Protein AF-A0AAD9K0T6-F1 (afdb_monomer)

Solvent-accessible surface area (backbone atoms only — not comparable to full-atom values): 11718 Å² total; per-residue (Å²): 108,66,49,79,75,64,38,83,83,56,84,80,87,85,85,88,84,77,64,94,85,56,67,57,69,58,52,51,36,51,77,72,69,45,90,79,79,84,82,84,84,88,83,65,38,72,88,64,79,97,42,75,64,40,55,52,47,50,58,50,48,54,51,51,52,51,51,51,50,55,49,50,46,72,71,48,56,92,92,57,85,85,88,86,86,76,70,63,56,60,100,48,56,70,52,74,88,84,48,43,47,47,58,55,41,36,50,52,51,49,48,36,35,77,72,60,79,40,50,69,65,57,56,70,70,55,68,54,97,75,75,55,42,49,73,64,65,70,44,50,55,62,73,39,78,84,30,71,45,31,67,56,70,54,74,89,87,79,86,86,86,79,88,79,82,60,65,67,58,55,51,49,53,60,57,54,66,72,74,112

Secondary structure (DSSP, 8-state):
-HHHHH-TT----------TTS-HHHHHHHHTTPPPPPP---------SSSHHHHHHHHHHHHHHHHHHHHHHHHSPTT-------PBP-SSTT--SS--HHHHHHHHHHHHHHTTSS-HHHHHH------PBPHHHHHHHHH-TTSHHHHTT---------PPP-HHHHHHHHHHTT--

pLDDT: mean 84.86, std 15.08, range [32.0, 98.56]

Radius of gyration: 21.17 Å; Cα contacts (8 Å, |Δi|>4): 108; chains: 1; bounding box: 48×56×51 Å

Structure (mmCIF, N/CA/C/O backbone):
data_AF-A0AAD9K0T6-F1
#
_entry.id   AF-A0AAD9K0T6-F1
#
loop_
_atom_site.group_PDB
_atom_site.id
_atom_site.type_symbol
_atom_site.label_atom_id
_atom_site.label_alt_id
_atom_site.label_comp_id
_atom_site.label_asym_id
_atom_site.label_entity_id
_atom_site.label_seq_id
_atom_site.pdbx_PDB_ins_code
_atom_site.Cartn_x
_atom_site.Cartn_y
_atom_site.Cartn_z
_atom_site.occupancy
_atom_site.B_iso_or_equiv
_atom_site.auth_seq_id
_atom_site.auth_comp_id
_atom_site.auth_asym_id
_atom_site.auth_atom_id
_atom_site.pdbx_PDB_model_num
ATOM 1 N N . TRP A 1 1 ? -13.112 -16.049 16.595 1.00 65.69 1 TRP A N 1
ATOM 2 C CA . TRP A 1 1 ? -13.125 -14.992 17.631 1.00 65.69 1 TRP A CA 1
ATOM 3 C C . TRP A 1 1 ? -14.423 -14.197 17.570 1.00 65.69 1 TRP A C 1
ATOM 5 O O . TRP A 1 1 ? -15.140 -14.247 18.550 1.00 65.69 1 TRP A O 1
ATOM 15 N N . ILE A 1 2 ? -14.792 -13.594 16.427 1.00 80.25 2 ILE A N 1
ATOM 16 C CA . ILE A 1 2 ? -16.050 -12.828 16.268 1.00 80.25 2 ILE A CA 1
ATOM 17 C C . ILE A 1 2 ? -17.288 -13.618 16.725 1.00 80.25 2 ILE A C 1
ATOM 19 O O . ILE A 1 2 ? -17.933 -13.201 17.676 1.00 80.25 2 ILE A O 1
ATOM 23 N N . GLN A 1 3 ? -17.555 -14.797 16.153 1.00 84.62 3 GLN A N 1
ATOM 24 C CA . GLN A 1 3 ? -18.717 -15.621 16.541 1.00 84.62 3 GLN A CA 1
ATOM 25 C C . GLN A 1 3 ? -18.693 -16.056 18.016 1.00 84.62 3 GLN A C 1
ATOM 27 O O . GLN A 1 3 ? -19.728 -16.152 18.661 1.00 84.62 3 GLN A O 1
ATOM 32 N N . LYS A 1 4 ? -17.500 -16.269 18.588 1.00 87.25 4 LYS A N 1
ATOM 33 C CA . LYS A 1 4 ? -17.347 -16.605 20.012 1.00 87.25 4 LYS A CA 1
ATOM 34 C C . LYS A 1 4 ? -17.711 -15.423 20.922 1.00 87.25 4 LYS A C 1
ATOM 36 O O . LYS A 1 4 ? -18.197 -15.645 22.022 1.00 87.25 4 LYS A O 1
ATOM 41 N N . THR A 1 5 ? -17.431 -14.195 20.490 1.00 90.25 5 THR A N 1
ATOM 42 C CA . THR A 1 5 ? -17.660 -12.976 21.279 1.00 90.25 5 THR A CA 1
ATOM 43 C C . THR A 1 5 ? -19.072 -12.418 21.087 1.00 90.25 5 THR A C 1
ATOM 45 O O . THR A 1 5 ? -19.652 -11.922 22.045 1.00 90.25 5 THR A O 1
ATOM 48 N N . TYR A 1 6 ? -19.621 -12.504 19.873 1.00 89.25 6 TYR A N 1
ATOM 49 C CA . TYR A 1 6 ? -20.857 -11.816 19.476 1.00 89.25 6 TYR A CA 1
ATOM 50 C C . TYR A 1 6 ? -22.001 -12.762 19.068 1.00 89.25 6 TYR A C 1
ATOM 52 O O . TYR A 1 6 ? -23.084 -12.293 18.740 1.00 89.25 6 TYR A O 1
ATOM 60 N N . GLY A 1 7 ? -21.787 -14.080 19.122 1.00 91.88 7 GLY A N 1
ATOM 61 C CA . GLY A 1 7 ? -22.770 -15.087 18.717 1.00 91.88 7 GLY A CA 1
ATOM 62 C C . GLY A 1 7 ? -22.708 -15.432 17.227 1.00 91.88 7 GLY A C 1
ATOM 63 O O . GLY A 1 7 ? -22.080 -14.736 16.427 1.00 91.88 7 GLY A O 1
ATOM 64 N N . GLU A 1 8 ? -23.342 -16.544 16.857 1.00 90.56 8 GLU A N 1
ATOM 65 C CA . GLU A 1 8 ? -23.363 -17.042 15.473 1.00 90.56 8 GLU A CA 1
ATOM 66 C C . GLU A 1 8 ? -24.244 -16.187 14.551 1.00 90.56 8 GLU A C 1
ATOM 68 O O . GLU A 1 8 ? -23.926 -16.052 13.372 1.00 90.56 8 GLU A O 1
ATOM 73 N N . ASP A 1 9 ? -25.275 -15.539 15.101 1.00 92.31 9 ASP A N 1
ATOM 74 C CA . ASP A 1 9 ? -26.230 -14.704 14.355 1.00 92.31 9 ASP A CA 1
ATOM 75 C C . ASP A 1 9 ? -25.699 -13.300 14.020 1.00 92.31 9 ASP A C 1
ATOM 77 O O . ASP A 1 9 ? -26.368 -12.517 13.340 1.00 92.31 9 ASP A O 1
ATOM 81 N N . GLN A 1 10 ? -24.500 -12.948 14.499 1.00 93.00 10 GLN A N 1
ATOM 82 C CA . GLN A 1 10 ? -23.898 -11.654 14.207 1.00 93.00 10 GLN A CA 1
ATOM 83 C C . GLN A 1 10 ? -23.624 -11.537 12.706 1.00 93.00 10 GLN A C 1
ATOM 85 O O . GLN A 1 10 ? -22.713 -12.169 12.169 1.00 93.00 10 GLN A O 1
ATOM 90 N N . GLN A 1 11 ? -24.369 -10.661 12.034 1.00 93.00 11 GLN A N 1
ATOM 91 C CA . GLN A 1 11 ? -24.100 -10.336 10.639 1.00 93.00 11 GLN A CA 1
ATOM 92 C C . GLN A 1 11 ? -22.742 -9.641 10.512 1.00 93.00 11 GLN A C 1
ATOM 94 O O . GLN A 1 11 ? -22.425 -8.716 11.268 1.00 93.00 11 GLN A O 1
ATOM 99 N N . VAL A 1 12 ? -21.950 -10.091 9.539 1.00 91.88 12 VAL A N 1
ATOM 100 C CA . VAL A 1 12 ? -20.637 -9.536 9.207 1.00 91.88 12 VAL A CA 1
ATOM 101 C C . VAL A 1 12 ? -20.658 -9.110 7.748 1.00 91.88 12 VAL A C 1
ATOM 103 O O . VAL A 1 12 ? -20.953 -9.915 6.868 1.00 91.88 12 VAL A O 1
ATOM 106 N N . HIS A 1 13 ? -20.317 -7.850 7.495 1.00 93.19 13 HIS A N 1
ATOM 107 C CA . HIS A 1 13 ? -20.124 -7.334 6.147 1.00 93.19 13 HIS A CA 1
ATOM 108 C C . HIS A 1 13 ? -18.623 -7.250 5.856 1.00 93.19 13 HIS A C 1
ATOM 110 O O . HIS A 1 13 ? -17.872 -6.659 6.632 1.00 93.19 13 HIS A O 1
ATOM 116 N N . ILE A 1 14 ? -18.191 -7.863 4.753 1.00 92.06 14 ILE A N 1
ATOM 117 C CA . ILE A 1 14 ? -16.810 -7.818 4.268 1.00 92.06 14 ILE A CA 1
ATOM 118 C C . ILE A 1 14 ? -16.795 -6.985 2.991 1.00 92.06 14 ILE A C 1
ATOM 120 O O . ILE A 1 14 ? -17.529 -7.285 2.052 1.00 92.06 14 ILE A O 1
ATOM 124 N N . ILE A 1 15 ? -15.951 -5.956 2.964 1.00 94.06 15 ILE A N 1
ATOM 125 C CA . ILE A 1 15 ? -15.759 -5.082 1.807 1.00 94.06 15 ILE A CA 1
ATOM 126 C C . ILE A 1 15 ? -14.383 -5.383 1.220 1.00 94.06 15 ILE A C 1
ATOM 128 O O . ILE A 1 15 ? -13.380 -5.354 1.933 1.00 94.06 15 ILE A O 1
ATOM 132 N N . TYR A 1 16 ? -14.349 -5.680 -0.077 1.00 93.50 16 TYR A N 1
ATOM 133 C CA . TYR A 1 16 ? -13.115 -5.829 -0.840 1.00 93.50 16 TYR A CA 1
ATOM 134 C C . TYR A 1 16 ? -12.858 -4.549 -1.632 1.00 93.50 16 TYR A C 1
ATOM 136 O O . TYR A 1 16 ? -13.705 -4.129 -2.419 1.00 93.50 16 TYR A O 1
ATOM 144 N N . GLU A 1 17 ? -11.688 -3.947 -1.431 1.00 93.81 17 GLU A N 1
ATOM 145 C CA . GLU A 1 17 ? -11.258 -2.732 -2.126 1.00 93.81 17 GLU A CA 1
ATOM 146 C C . GLU A 1 17 ? -10.013 -3.025 -2.961 1.00 93.81 17 GLU A C 1
ATOM 148 O O . GLU A 1 17 ? -9.052 -3.612 -2.467 1.00 93.81 17 GLU A O 1
ATOM 153 N N . ASP A 1 18 ? -10.030 -2.588 -4.217 1.00 94.44 18 ASP A N 1
ATOM 154 C CA . ASP A 1 18 ? -8.875 -2.585 -5.113 1.00 94.44 18 ASP A CA 1
ATOM 155 C C . ASP A 1 18 ? -9.055 -1.458 -6.148 1.00 94.44 18 ASP A C 1
ATOM 157 O O . ASP A 1 18 ? -10.052 -0.727 -6.145 1.00 94.44 18 ASP A O 1
ATOM 161 N N . ARG A 1 19 ? -8.095 -1.300 -7.055 1.00 92.81 19 ARG A N 1
ATOM 162 C CA . ARG A 1 19 ? -8.184 -0.395 -8.194 1.00 92.81 19 ARG A CA 1
ATOM 163 C C . ARG A 1 19 ? -9.384 -0.739 -9.089 1.00 92.81 19 ARG A C 1
ATOM 165 O O . ARG A 1 19 ? -9.695 -1.913 -9.275 1.00 92.81 19 ARG A O 1
ATOM 172 N N . PRO A 1 20 ? -9.962 0.253 -9.793 1.00 93.81 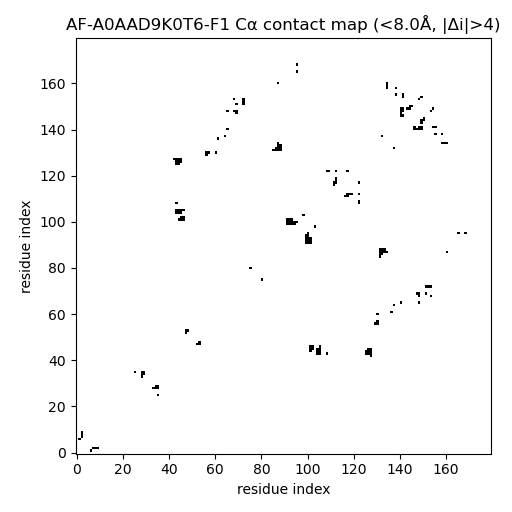20 PRO A N 1
ATOM 173 C CA . PRO A 1 20 ? -11.067 0.020 -10.732 1.00 93.81 20 PRO A CA 1
ATOM 174 C C . PRO A 1 20 ? -10.745 -0.950 -11.878 1.00 93.81 20 PRO A C 1
ATOM 176 O O . PRO A 1 20 ? -11.649 -1.498 -12.494 1.00 93.81 20 PRO A O 1
ATOM 179 N N . THR A 1 21 ? -9.460 -1.133 -12.187 1.00 92.94 21 THR A N 1
ATOM 180 C CA . THR A 1 21 ? -8.975 -2.034 -13.241 1.00 92.94 21 THR A CA 1
ATOM 181 C C . THR A 1 21 ? -8.725 -3.462 -12.755 1.00 92.94 21 THR A C 1
ATOM 183 O O . THR A 1 21 ? -8.269 -4.281 -13.546 1.00 92.94 21 THR A O 1
ATOM 186 N N . ASN A 1 22 ? -8.952 -3.756 -11.471 1.00 90.25 22 ASN A N 1
ATOM 187 C CA . ASN A 1 22 ? -8.818 -5.108 -10.942 1.00 90.25 22 ASN A CA 1
ATOM 188 C C . ASN A 1 22 ? -9.909 -6.032 -11.508 1.00 90.25 22 ASN A C 1
ATOM 190 O O . ASN A 1 22 ? -11.043 -5.603 -11.742 1.00 90.25 22 ASN A O 1
ATOM 194 N N . ASP A 1 23 ? -9.589 -7.313 -11.692 1.00 90.62 23 ASP A N 1
ATOM 195 C CA . ASP A 1 23 ? -10.566 -8.310 -12.133 1.00 90.62 23 ASP A CA 1
ATOM 196 C C . ASP A 1 23 ? -11.434 -8.779 -10.954 1.00 90.62 23 ASP A C 1
ATOM 198 O O . ASP A 1 23 ? -11.209 -9.820 -10.332 1.00 90.62 23 ASP A O 1
ATOM 202 N N . PHE A 1 24 ? -12.470 -8.001 -10.640 1.00 90.31 24 PHE A N 1
ATOM 203 C CA . PHE A 1 24 ? -13.432 -8.376 -9.603 1.00 90.31 24 PHE A CA 1
ATOM 204 C C . PHE A 1 24 ? -14.244 -9.626 -9.966 1.00 90.31 24 PHE A C 1
ATOM 206 O O . PHE A 1 24 ? -14.684 -10.332 -9.061 1.00 90.31 24 PHE A O 1
ATOM 213 N N . ASN A 1 25 ? -14.401 -9.968 -11.252 1.00 90.00 25 ASN A N 1
ATOM 214 C CA . ASN A 1 25 ? -15.090 -11.206 -11.633 1.00 90.00 25 ASN A CA 1
ATOM 215 C C . ASN A 1 25 ? -14.318 -12.426 -11.131 1.00 90.00 25 ASN A C 1
ATOM 217 O O . ASN A 1 25 ? -14.920 -13.395 -10.663 1.00 90.00 25 ASN A O 1
ATOM 221 N N . TYR A 1 26 ? -12.989 -12.370 -11.201 1.00 87.00 26 TYR A N 1
ATOM 222 C CA . TYR A 1 26 ? -12.131 -13.395 -10.625 1.00 87.00 26 TYR A CA 1
ATOM 223 C C . TYR A 1 26 ? -12.298 -13.490 -9.104 1.00 87.00 26 TYR A C 1
ATOM 225 O O . TYR A 1 26 ? -12.469 -14.589 -8.572 1.00 87.00 26 TYR A O 1
ATOM 233 N N . LEU A 1 27 ? -12.311 -12.349 -8.405 1.00 86.75 27 LEU A N 1
ATOM 234 C CA . LEU A 1 27 ? -12.531 -12.316 -6.957 1.00 86.75 27 LEU A CA 1
ATOM 235 C C . LEU A 1 27 ? -13.878 -12.944 -6.569 1.00 86.75 27 LEU A C 1
ATOM 237 O O . LEU A 1 27 ? -13.917 -13.780 -5.670 1.00 86.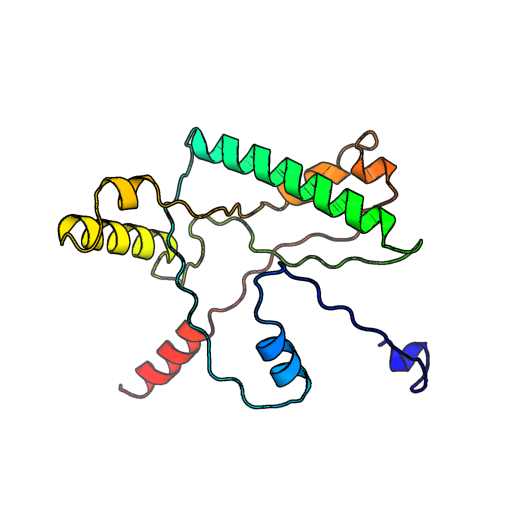75 27 LEU A O 1
ATOM 241 N N . PHE A 1 28 ? -14.969 -12.589 -7.253 1.00 89.56 28 PHE A N 1
ATOM 242 C CA . PHE A 1 28 ? -16.293 -13.138 -6.948 1.00 89.56 28 PHE A CA 1
ATOM 243 C C . PHE A 1 28 ? -16.353 -14.648 -7.175 1.00 89.56 28 PHE A C 1
ATOM 245 O O . PHE A 1 28 ? -16.827 -15.375 -6.306 1.00 89.56 28 PHE A O 1
ATOM 252 N N . ARG A 1 29 ? -15.762 -15.144 -8.268 1.00 86.38 29 ARG A N 1
ATOM 253 C CA . ARG A 1 29 ? -15.640 -16.589 -8.518 1.00 86.38 29 ARG A CA 1
ATOM 254 C C . ARG A 1 29 ? -14.878 -17.305 -7.406 1.00 86.38 29 ARG A C 1
ATOM 256 O O . ARG A 1 29 ? -15.292 -18.381 -6.984 1.00 86.38 29 ARG A O 1
ATOM 263 N N . LEU A 1 30 ? -13.788 -16.708 -6.917 1.00 87.00 30 LEU A N 1
ATOM 264 C CA . LEU A 1 30 ? -13.014 -17.266 -5.809 1.00 87.00 30 LEU A CA 1
ATOM 265 C C . LEU A 1 30 ? -13.845 -17.337 -4.519 1.00 87.00 30 LEU A C 1
ATOM 267 O O . LEU A 1 30 ? -13.822 -18.363 -3.840 1.00 87.00 30 LEU A O 1
ATOM 271 N N . VAL A 1 31 ? -14.587 -16.274 -4.195 1.00 88.00 31 VAL A N 1
ATOM 272 C CA . VAL A 1 31 ? -15.462 -16.214 -3.009 1.00 88.00 31 VAL A CA 1
ATOM 273 C C . VAL A 1 31 ? -16.608 -17.230 -3.101 1.00 88.00 31 VAL A C 1
ATOM 275 O O . VAL A 1 31 ? -16.990 -17.812 -2.090 1.00 88.00 31 VAL A O 1
ATOM 278 N N . GLU A 1 32 ? -17.102 -17.511 -4.307 1.00 89.31 32 GLU A N 1
ATOM 279 C CA . GLU A 1 32 ? -18.122 -18.535 -4.579 1.00 89.31 32 GLU A CA 1
ATOM 280 C C . GLU A 1 32 ? -17.561 -19.971 -4.636 1.00 89.31 32 GLU A C 1
ATOM 282 O O . GLU A 1 32 ? -18.315 -20.929 -4.807 1.00 89.31 32 GLU A O 1
ATOM 287 N N . GLY A 1 33 ? -16.243 -20.153 -4.488 1.00 84.81 33 GLY A N 1
ATOM 288 C CA . GLY A 1 33 ? -15.597 -21.468 -4.523 1.00 84.81 33 GLY A CA 1
ATOM 289 C C . GLY A 1 33 ? -15.434 -22.060 -5.928 1.00 84.81 33 GLY A C 1
ATOM 290 O O . GLY A 1 33 ? -15.198 -23.262 -6.067 1.00 84.81 33 GLY A O 1
ATOM 291 N N . VAL A 1 34 ? -15.536 -21.240 -6.976 1.00 80.69 34 VAL A N 1
ATOM 292 C CA . VAL A 1 34 ? -15.297 -21.657 -8.362 1.00 80.69 34 VAL A CA 1
ATOM 293 C C . VAL A 1 34 ? -13.782 -21.756 -8.611 1.00 80.69 34 VAL A C 1
ATOM 295 O O . VAL A 1 34 ? -13.057 -20.800 -8.324 1.00 80.69 34 VAL A O 1
ATOM 298 N N . PRO A 1 35 ? -13.265 -22.874 -9.163 1.00 68.12 35 PRO A N 1
ATOM 299 C CA . PRO A 1 35 ? -11.840 -23.023 -9.442 1.00 68.12 35 PRO A CA 1
ATOM 300 C C . PRO A 1 35 ? -11.334 -21.938 -10.395 1.00 68.12 35 PRO A C 1
ATOM 302 O O . PRO A 1 35 ? -11.775 -21.818 -11.539 1.00 68.12 35 PRO A O 1
ATOM 305 N N . ALA A 1 36 ? -10.383 -21.155 -9.910 1.00 57.53 36 ALA A N 1
ATOM 306 C CA . ALA A 1 36 ? -9.721 -20.108 -10.660 1.00 57.53 36 ALA A CA 1
ATOM 307 C C . ALA A 1 36 ? -8.613 -20.666 -11.573 1.00 57.53 36 ALA A C 1
ATOM 309 O O . ALA A 1 36 ? -7.809 -21.500 -11.154 1.00 57.53 36 ALA A O 1
ATOM 310 N N . VAL A 1 37 ? -8.528 -20.155 -12.806 1.00 56.56 37 VAL A N 1
ATOM 311 C CA . VAL A 1 37 ? -7.346 -20.308 -13.671 1.00 56.56 37 VAL A CA 1
ATOM 312 C C . VAL A 1 37 ? -6.368 -19.196 -13.299 1.00 56.56 37 VAL A C 1
ATOM 314 O O . VAL A 1 37 ? -6.760 -18.036 -13.229 1.00 56.56 37 VAL A O 1
ATOM 317 N N . THR A 1 38 ? -5.115 -19.543 -13.014 1.00 52.72 38 THR A N 1
ATOM 318 C CA . THR A 1 38 ? -4.100 -18.591 -12.543 1.00 52.72 38 THR A CA 1
ATOM 319 C C . THR A 1 38 ? -3.866 -17.476 -13.559 1.00 52.72 38 THR A C 1
ATOM 321 O O . THR A 1 38 ? -3.495 -17.765 -14.697 1.00 52.72 38 THR A O 1
ATOM 324 N N . SER A 1 39 ? -4.003 -16.216 -13.141 1.00 44.91 39 SER A N 1
ATOM 325 C CA . SER A 1 39 ? -3.397 -15.096 -13.856 1.00 44.91 39 SER A CA 1
ATOM 326 C C . SER A 1 39 ? -1.892 -15.081 -13.575 1.00 44.91 39 SER A C 1
ATOM 328 O O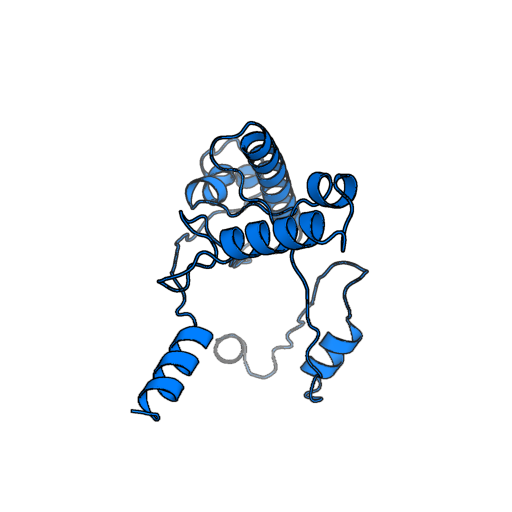 . SER A 1 39 ? -1.435 -15.242 -12.442 1.00 44.91 39 SER A O 1
ATOM 330 N N . THR A 1 40 ? -1.098 -14.943 -14.631 1.00 39.84 40 THR A N 1
ATOM 331 C CA . THR A 1 40 ? 0.326 -14.619 -14.534 1.00 39.84 40 THR A CA 1
ATOM 332 C C . THR A 1 40 ? 0.472 -13.109 -14.563 1.00 39.84 40 THR A C 1
ATOM 334 O O . THR A 1 40 ? 0.233 -12.491 -15.597 1.00 39.84 40 THR A O 1
ATOM 337 N N . GLU A 1 41 ? 0.882 -12.520 -13.446 1.00 40.31 41 GLU A N 1
ATOM 338 C CA . GLU A 1 41 ? 1.357 -11.140 -13.421 1.00 40.31 41 GLU A CA 1
ATOM 339 C C . GLU A 1 41 ? 2.860 -11.121 -13.716 1.00 40.31 41 GLU A C 1
ATOM 341 O O . GLU A 1 41 ? 3.644 -11.849 -13.098 1.00 40.31 41 GLU A O 1
ATOM 346 N N . VAL A 1 42 ? 3.257 -10.307 -14.693 1.00 32.00 42 VAL A N 1
ATOM 347 C CA . VAL A 1 42 ? 4.658 -10.046 -15.034 1.00 32.00 42 VAL A CA 1
ATOM 348 C C . VAL A 1 42 ? 5.040 -8.729 -14.375 1.00 32.00 42 VAL A C 1
ATOM 350 O O . VAL A 1 42 ? 4.423 -7.699 -14.629 1.00 32.00 42 VAL A O 1
ATOM 353 N N . PHE A 1 43 ? 6.054 -8.768 -13.519 1.00 36.78 43 PHE A N 1
ATOM 354 C CA . PHE A 1 43 ? 6.645 -7.585 -12.901 1.00 36.78 43 PHE A CA 1
ATOM 355 C C . PHE A 1 43 ? 8.039 -7.371 -13.505 1.00 36.78 43 PHE A C 1
ATOM 357 O O . PHE A 1 43 ? 8.696 -8.348 -13.850 1.00 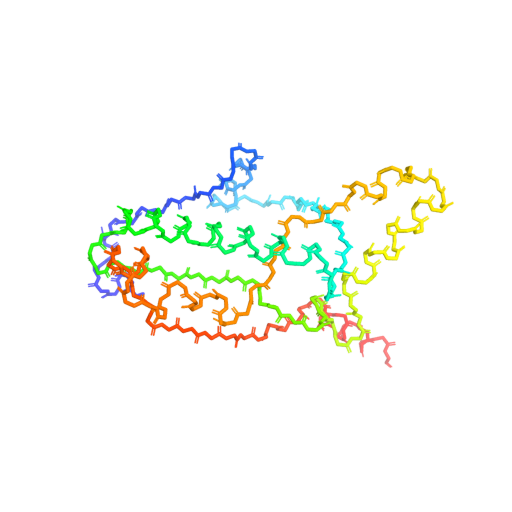36.78 43 PHE A O 1
ATOM 364 N N . ASN A 1 44 ? 8.497 -6.123 -13.618 1.00 34.47 44 ASN A N 1
ATOM 365 C CA . ASN A 1 44 ? 9.829 -5.735 -14.107 1.00 34.47 44 ASN A CA 1
ATOM 366 C C . ASN A 1 44 ? 10.430 -4.730 -13.131 1.00 34.47 44 ASN A C 1
ATOM 368 O O . ASN A 1 44 ? 9.704 -3.835 -12.701 1.00 34.47 44 ASN A O 1
ATOM 372 N N . VAL A 1 45 ? 11.722 -4.839 -12.782 1.00 53.09 45 VAL A N 1
ATOM 373 C CA . VAL A 1 45 ? 12.306 -3.912 -11.800 1.00 53.09 45 VAL A CA 1
ATOM 374 C C . VAL A 1 45 ? 13.808 -3.672 -11.959 1.00 53.09 45 VAL A C 1
ATOM 376 O O . VAL A 1 45 ? 14.584 -4.617 -12.117 1.00 53.09 45 VAL A O 1
ATOM 379 N N . HIS A 1 46 ? 14.201 -2.405 -11.786 1.00 47.41 46 HIS A N 1
ATOM 380 C CA . HIS A 1 46 ? 15.553 -1.952 -11.458 1.00 47.41 46 HIS A CA 1
ATOM 381 C C . HIS A 1 46 ? 15.681 -1.672 -9.955 1.00 47.41 46 HIS A C 1
ATOM 383 O O . HIS A 1 46 ? 14.846 -0.992 -9.363 1.00 47.41 46 HIS A O 1
ATOM 389 N N . PHE A 1 47 ? 16.743 -2.185 -9.333 1.00 51.12 47 PHE A N 1
ATOM 390 C CA . PHE A 1 47 ? 17.064 -1.912 -7.932 1.00 51.12 47 PHE A CA 1
ATOM 391 C C . PHE A 1 47 ? 17.963 -0.676 -7.830 1.00 51.12 47 PHE A C 1
ATOM 393 O O . PHE A 1 47 ? 19.087 -0.685 -8.329 1.00 51.12 47 PHE A O 1
ATOM 400 N N . ALA A 1 48 ? 17.475 0.374 -7.172 1.00 54.59 48 ALA A N 1
ATOM 401 C CA . ALA A 1 48 ? 18.221 1.604 -6.941 1.00 54.59 48 ALA A CA 1
ATOM 402 C C . ALA A 1 48 ? 18.561 1.732 -5.447 1.00 54.59 48 ALA A C 1
ATOM 404 O O . ALA A 1 48 ? 17.730 2.133 -4.633 1.00 54.59 48 ALA A O 1
ATOM 405 N N . GLU A 1 49 ? 19.784 1.360 -5.066 1.00 56.44 49 GLU A N 1
ATOM 406 C CA . GLU A 1 49 ? 20.301 1.563 -3.710 1.00 56.44 49 GLU A CA 1
ATOM 407 C C . GLU A 1 49 ? 21.262 2.753 -3.688 1.00 56.44 49 GLU A C 1
ATOM 409 O O . GLU A 1 49 ? 22.154 2.857 -4.525 1.00 56.44 49 GLU A O 1
ATOM 414 N N . GLY A 1 50 ? 21.062 3.675 -2.740 1.00 59.25 50 GLY A N 1
ATOM 415 C CA . GLY A 1 50 ? 21.939 4.837 -2.552 1.00 59.25 50 GLY A CA 1
ATOM 416 C C . GLY A 1 50 ? 21.864 5.905 -3.649 1.00 59.25 50 GLY A C 1
ATOM 417 O O . GLY A 1 50 ? 22.736 6.767 -3.709 1.00 59.25 50 GLY A O 1
ATOM 418 N N . SER A 1 51 ? 20.848 5.865 -4.513 1.00 72.50 51 SER A N 1
ATOM 419 C CA . SER A 1 51 ? 20.700 6.798 -5.630 1.00 72.50 51 SER A CA 1
ATOM 420 C C . SER A 1 51 ? 19.770 7.978 -5.306 1.00 72.50 51 SER A C 1
ATOM 422 O O . SER A 1 51 ? 19.039 7.978 -4.311 1.00 72.50 51 SER A O 1
ATOM 424 N N . ARG A 1 52 ? 19.763 9.000 -6.169 1.00 83.19 52 ARG A N 1
ATOM 425 C CA . ARG A 1 52 ? 18.825 10.132 -6.074 1.00 83.19 52 ARG A CA 1
ATOM 426 C C . ARG A 1 52 ? 17.372 9.671 -6.221 1.00 83.19 52 ARG A C 1
ATOM 428 O O . ARG A 1 52 ? 16.484 10.197 -5.557 1.00 83.19 52 ARG A O 1
ATOM 435 N N . GLU A 1 53 ? 17.138 8.687 -7.078 1.00 84.19 53 GLU A N 1
ATOM 436 C CA . GLU A 1 53 ? 15.834 8.089 -7.360 1.00 84.19 53 GLU A CA 1
ATOM 437 C C . GLU A 1 53 ? 15.260 7.435 -6.103 1.00 84.19 53 GLU A C 1
ATOM 439 O O . GLU A 1 53 ? 14.085 7.635 -5.801 1.00 84.19 53 GLU A O 1
ATOM 444 N N . LEU A 1 54 ? 16.096 6.753 -5.309 1.00 82.88 54 LEU A N 1
ATOM 445 C CA . LEU A 1 54 ? 15.675 6.171 -4.034 1.00 82.88 54 LEU A CA 1
ATOM 446 C C . LEU A 1 54 ? 15.059 7.227 -3.105 1.00 82.88 54 LEU A C 1
ATOM 448 O O . LEU A 1 54 ? 14.021 6.974 -2.500 1.00 82.88 54 LEU A O 1
ATOM 452 N N . LEU A 1 55 ? 15.654 8.422 -3.023 1.00 88.06 55 LEU A N 1
ATOM 453 C CA . LEU A 1 55 ? 15.119 9.512 -2.199 1.00 88.06 55 LEU A CA 1
ATOM 454 C C . LEU A 1 55 ? 13.758 10.011 -2.707 1.00 88.06 55 LEU A C 1
ATOM 456 O O . LEU A 1 55 ? 12.890 10.348 -1.902 1.00 88.06 55 LEU A O 1
ATOM 460 N N . LEU A 1 56 ? 13.546 10.032 -4.027 1.00 90.38 56 LEU A N 1
ATOM 461 C CA . LEU A 1 56 ? 12.256 10.398 -4.622 1.00 90.38 56 LEU A CA 1
ATOM 462 C C . LEU A 1 56 ? 11.180 9.351 -4.307 1.00 90.38 56 LEU A C 1
ATOM 464 O O . LEU A 1 56 ? 10.074 9.721 -3.907 1.00 90.38 56 LEU A O 1
ATOM 468 N N . PHE A 1 57 ? 11.516 8.061 -4.407 1.00 90.62 57 PHE A N 1
ATOM 469 C CA . PHE A 1 57 ? 10.625 6.966 -4.012 1.00 90.62 57 PHE A CA 1
ATOM 470 C C . PHE A 1 57 ? 10.289 7.007 -2.523 1.00 90.62 57 PHE A C 1
ATOM 472 O O . PHE A 1 57 ? 9.119 6.907 -2.166 1.00 90.62 57 PHE A O 1
ATOM 479 N N . MET A 1 58 ? 11.282 7.236 -1.659 1.00 91.00 58 MET A N 1
ATOM 480 C CA . MET A 1 58 ? 11.074 7.410 -0.217 1.00 91.00 58 MET A CA 1
ATOM 481 C C . MET A 1 58 ? 10.098 8.553 0.078 1.00 91.00 58 MET A C 1
ATOM 483 O O . MET A 1 58 ? 9.145 8.381 0.835 1.00 91.00 58 MET A O 1
ATOM 487 N N . ALA A 1 59 ? 10.295 9.711 -0.557 1.00 94.00 59 ALA A N 1
ATOM 488 C CA . ALA A 1 59 ? 9.441 10.877 -0.354 1.00 94.00 59 ALA A CA 1
ATOM 489 C C . ALA A 1 59 ? 8.014 10.686 -0.898 1.00 94.00 59 ALA A C 1
ATOM 491 O O . ALA A 1 59 ? 7.059 11.220 -0.330 1.00 94.00 59 ALA A O 1
ATOM 492 N N . GLN A 1 60 ? 7.840 9.965 -2.011 1.00 95.69 60 GLN A N 1
ATOM 493 C CA . GLN A 1 60 ? 6.510 9.609 -2.513 1.00 95.69 60 GLN A CA 1
ATOM 494 C C . GLN A 1 60 ? 5.831 8.603 -1.578 1.00 95.69 60 GLN A C 1
ATOM 496 O O . GLN A 1 60 ? 4.720 8.860 -1.124 1.00 95.69 60 GLN A O 1
ATOM 501 N N . SER A 1 61 ? 6.539 7.543 -1.189 1.00 94.88 61 SER A N 1
ATOM 502 C CA . SER A 1 61 ? 6.024 6.503 -0.296 1.00 94.88 61 SER A CA 1
ATOM 503 C C . SER A 1 61 ? 5.595 7.054 1.065 1.00 94.88 61 SER A C 1
ATOM 505 O O . SER A 1 61 ? 4.536 6.695 1.568 1.00 94.88 61 SER A O 1
ATOM 507 N N . ALA A 1 62 ? 6.360 7.987 1.642 1.00 95.81 62 ALA A N 1
ATOM 508 C CA . ALA A 1 62 ? 5.991 8.643 2.897 1.00 95.81 62 ALA A CA 1
ATOM 509 C C . ALA A 1 62 ? 4.680 9.445 2.778 1.00 95.81 62 ALA A C 1
ATOM 511 O O . ALA A 1 62 ? 3.850 9.419 3.689 1.00 95.81 62 ALA A O 1
ATOM 512 N N . ARG A 1 63 ? 4.464 10.131 1.644 1.00 97.69 63 ARG A N 1
ATOM 513 C CA . ARG A 1 63 ? 3.218 10.869 1.368 1.00 97.69 63 ARG A CA 1
ATOM 514 C C . ARG A 1 63 ? 2.036 9.928 1.160 1.00 97.69 63 ARG A C 1
ATOM 516 O O . ARG A 1 63 ? 0.951 10.199 1.678 1.00 97.69 63 ARG A O 1
ATOM 523 N N . ASP A 1 64 ? 2.248 8.832 0.440 1.00 97.69 64 ASP A N 1
ATOM 524 C CA . ASP A 1 64 ? 1.217 7.826 0.189 1.00 97.69 64 ASP A CA 1
ATOM 525 C C . ASP A 1 64 ? 0.817 7.127 1.494 1.00 97.69 64 ASP A C 1
ATOM 527 O O . ASP A 1 64 ? -0.373 6.975 1.773 1.00 97.69 64 ASP A O 1
ATOM 531 N N . TRP A 1 65 ? 1.794 6.796 2.345 1.00 97.38 65 TRP A N 1
ATOM 532 C CA . TRP A 1 65 ? 1.557 6.192 3.655 1.00 97.38 65 TRP A CA 1
ATOM 533 C C . TRP A 1 65 ? 0.788 7.123 4.597 1.00 97.38 65 TRP A C 1
ATOM 535 O O . TRP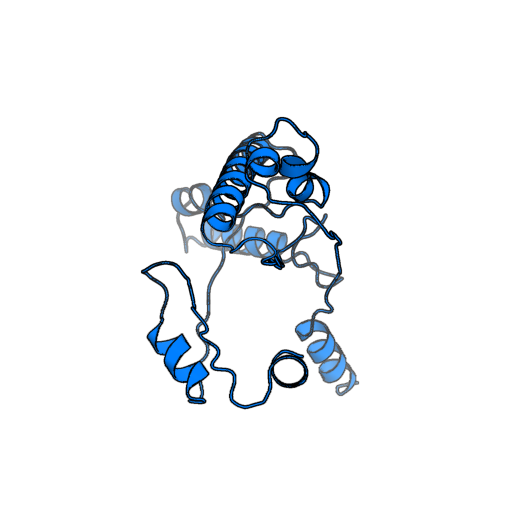 A 1 65 ? -0.211 6.708 5.189 1.00 97.38 65 TRP A O 1
ATOM 545 N N . GLU A 1 66 ? 1.177 8.402 4.691 1.00 98.12 66 GLU A N 1
ATOM 546 C CA . GLU A 1 66 ? 0.424 9.388 5.476 1.00 98.12 66 GLU A CA 1
ATOM 547 C C . GLU A 1 66 ? -1.016 9.529 4.954 1.00 98.12 66 GLU A C 1
ATOM 549 O O . GLU A 1 66 ? -1.971 9.507 5.731 1.00 98.12 66 GLU A O 1
ATOM 554 N N . THR A 1 67 ? -1.184 9.630 3.634 1.00 98.50 67 THR A N 1
ATOM 555 C CA . THR A 1 67 ? -2.500 9.777 2.997 1.00 98.50 67 THR A CA 1
ATOM 556 C C . THR A 1 67 ? -3.392 8.570 3.267 1.00 98.50 67 THR A C 1
ATOM 558 O O . THR A 1 67 ? -4.552 8.741 3.645 1.00 98.50 67 THR A O 1
ATOM 561 N N . PHE A 1 68 ? -2.852 7.357 3.128 1.00 98.12 68 PHE A N 1
ATOM 562 C CA . PHE A 1 68 ? -3.554 6.120 3.450 1.00 98.12 68 PHE A CA 1
ATOM 563 C C . PHE A 1 68 ? -4.040 6.125 4.903 1.00 98.12 68 PHE A C 1
ATOM 565 O O . PHE A 1 68 ? -5.233 5.952 5.148 1.00 98.12 68 PHE A O 1
ATOM 572 N N . LEU A 1 69 ? -3.153 6.402 5.864 1.00 98.31 69 LEU A N 1
ATOM 573 C CA . LEU A 1 69 ? -3.508 6.434 7.285 1.00 98.31 69 LEU A CA 1
ATOM 574 C C . LEU A 1 69 ? -4.599 7.469 7.585 1.00 98.31 69 LEU A C 1
ATOM 576 O O . LEU A 1 69 ? -5.549 7.168 8.301 1.00 98.31 69 LEU A O 1
ATOM 580 N N . LEU A 1 70 ? -4.510 8.665 7.001 1.00 98.44 70 LEU A N 1
ATOM 581 C CA . LEU A 1 70 ? -5.500 9.729 7.200 1.00 98.44 70 LEU A CA 1
ATOM 582 C C . LEU A 1 70 ? -6.866 9.439 6.564 1.00 98.44 70 LEU A C 1
ATOM 584 O O . LEU A 1 70 ? -7.870 10.012 6.991 1.00 98.44 70 LEU A O 1
ATOM 588 N N . HIS A 1 71 ? -6.932 8.599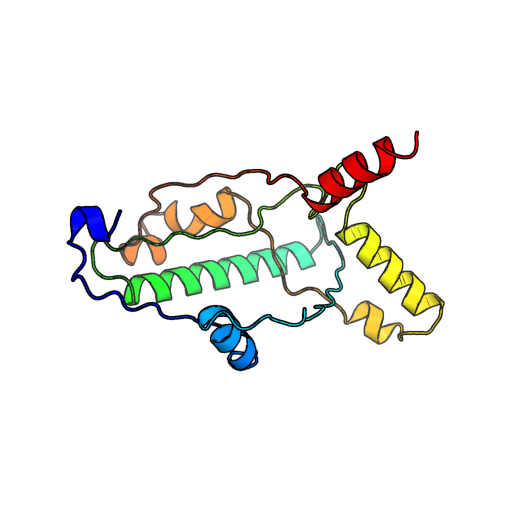 5.531 1.00 98.56 71 HIS A N 1
ATOM 589 C CA . HIS A 1 71 ? -8.211 8.101 5.024 1.00 98.56 71 HIS A CA 1
ATOM 590 C C . HIS A 1 71 ? -8.768 7.013 5.942 1.00 98.56 71 HIS A C 1
ATOM 592 O O . HIS A 1 71 ? -9.903 7.135 6.405 1.00 98.56 71 HIS A O 1
ATOM 598 N N . ARG A 1 72 ? -7.941 6.032 6.330 1.00 97.94 72 ARG A N 1
ATOM 599 C CA . ARG A 1 72 ? -8.346 4.970 7.266 1.00 97.94 72 ARG A CA 1
ATOM 600 C C . ARG A 1 72 ? -8.808 5.523 8.618 1.00 97.94 72 ARG A C 1
ATOM 602 O O . ARG A 1 72 ? -9.751 4.992 9.194 1.00 97.94 72 ARG A O 1
ATOM 609 N N . SER A 1 73 ? -8.222 6.620 9.102 1.00 97.31 73 SER A N 1
ATOM 610 C CA . SER A 1 73 ? -8.645 7.270 10.351 1.00 97.31 73 SER A CA 1
ATOM 611 C C . SER A 1 73 ? -10.078 7.807 10.307 1.00 97.31 73 SER A C 1
ATOM 613 O O . SER A 1 73 ? -10.696 7.961 11.353 1.00 97.31 73 SER A O 1
ATOM 615 N N . LYS A 1 74 ? -10.594 8.149 9.120 1.00 97.81 74 LYS A N 1
ATOM 616 C CA . LYS A 1 74 ? -11.959 8.672 8.938 1.00 97.81 74 LYS A CA 1
ATOM 617 C C . LYS A 1 74 ? -12.990 7.559 8.780 1.00 97.81 74 LYS A C 1
ATOM 619 O O . LYS A 1 74 ? -14.164 7.780 9.050 1.00 97.81 74 LYS A O 1
ATOM 624 N N . GLU A 1 75 ? -12.555 6.400 8.303 1.00 97.56 75 GLU A N 1
ATOM 625 C CA . GLU A 1 75 ? -13.411 5.241 8.043 1.00 97.56 75 GLU A CA 1
ATOM 626 C C . GLU A 1 75 ? -13.549 4.339 9.271 1.00 97.56 75 GLU A C 1
ATOM 628 O O . GLU A 1 75 ? -14.597 3.733 9.487 1.00 97.56 75 GLU A O 1
ATOM 633 N N . LEU A 1 76 ? -12.497 4.251 10.090 1.00 97.56 76 LEU A N 1
ATOM 634 C CA . LEU A 1 76 ? -12.526 3.486 11.328 1.00 97.56 76 LEU A CA 1
ATOM 635 C C . LEU A 1 76 ? -13.440 4.155 12.356 1.00 97.56 76 LEU A C 1
ATOM 637 O O . LEU A 1 76 ? -13.307 5.335 12.676 1.00 97.56 76 LEU A O 1
ATOM 641 N N . VAL A 1 77 ? -14.327 3.357 12.945 1.00 96.00 77 VAL A N 1
ATOM 642 C CA . VAL A 1 77 ? -15.060 3.759 14.149 1.00 96.00 77 VAL A CA 1
ATOM 643 C C . VAL A 1 77 ? -14.096 3.937 15.332 1.00 96.00 77 VAL A C 1
ATOM 645 O O . VAL A 1 77 ? -13.044 3.288 15.367 1.00 96.00 77 VAL A O 1
ATOM 648 N N . PRO A 1 78 ? -14.437 4.757 16.343 1.00 96.12 78 PRO A N 1
ATOM 649 C CA . PRO A 1 78 ? -13.650 4.844 17.570 1.00 96.12 78 PRO A CA 1
ATOM 650 C C . PRO A 1 78 ? -13.411 3.462 18.199 1.00 96.12 78 PRO A C 1
ATOM 652 O O . PRO A 1 78 ? -14.348 2.693 18.400 1.00 96.12 78 PRO A O 1
ATOM 655 N N . GLY A 1 79 ? -12.148 3.136 18.492 1.00 94.94 79 GLY A N 1
ATOM 656 C CA . GLY A 1 79 ? -11.737 1.814 18.992 1.00 94.94 79 GLY A CA 1
ATOM 657 C C . GLY A 1 79 ? -11.564 0.735 17.911 1.00 94.94 79 GLY A C 1
ATOM 658 O O . GLY A 1 79 ? -11.153 -0.382 18.225 1.00 94.94 79 GLY A O 1
ATOM 659 N N . GLY A 1 80 ? -11.838 1.056 16.644 1.00 95.25 80 GLY A N 1
ATOM 660 C CA . GLY A 1 80 ? -11.557 0.194 15.502 1.00 95.25 80 GLY A CA 1
ATOM 661 C C . GLY A 1 80 ? -10.062 -0.085 15.338 1.00 95.25 80 GLY A C 1
ATOM 662 O O . GLY A 1 80 ? -9.207 0.696 15.753 1.00 95.25 80 GLY A O 1
ATOM 663 N N . CYS A 1 81 ? -9.744 -1.224 14.729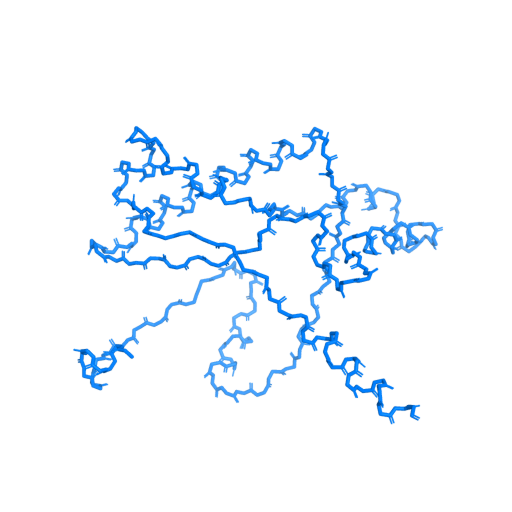 1.00 95.75 81 CYS A N 1
ATOM 664 C CA . CYS A 1 81 ? -8.372 -1.685 14.542 1.00 95.75 81 CYS A CA 1
ATOM 665 C C . CYS A 1 81 ? -8.063 -1.875 13.058 1.00 95.75 81 CYS A C 1
ATOM 667 O O . CYS A 1 81 ? -8.895 -2.371 12.302 1.00 95.75 81 CYS A O 1
ATOM 669 N N . LEU A 1 82 ? -6.833 -1.542 12.672 1.00 96.62 82 LEU A N 1
ATOM 670 C CA . LEU A 1 82 ? -6.288 -1.782 11.342 1.00 96.62 82 LEU A CA 1
ATOM 671 C C . LEU A 1 82 ? -5.052 -2.673 11.463 1.00 96.62 82 LEU A C 1
ATOM 673 O O . LEU A 1 82 ? -4.122 -2.355 12.203 1.00 96.62 82 LEU A O 1
ATOM 677 N N . LEU A 1 83 ? -5.036 -3.771 10.711 1.00 96.50 83 LEU A N 1
ATOM 678 C CA . LEU A 1 83 ? -3.855 -4.606 10.527 1.00 96.50 83 LEU A CA 1
ATOM 679 C C . LEU A 1 83 ? -3.307 -4.369 9.121 1.00 96.50 83 LEU A C 1
ATOM 681 O O . LEU A 1 83 ? -3.999 -4.631 8.141 1.00 96.50 83 LEU A O 1
ATOM 685 N N . VAL A 1 84 ? -2.056 -3.920 9.028 1.00 95.75 84 VAL A N 1
ATOM 686 C CA . VAL A 1 84 ? -1.343 -3.775 7.753 1.00 95.75 84 VAL A CA 1
ATOM 687 C C . VAL A 1 84 ? -0.202 -4.778 7.708 1.00 95.75 84 VAL A C 1
ATOM 689 O O . VAL A 1 84 ? 0.621 -4.841 8.621 1.00 95.75 84 VAL A O 1
ATOM 692 N N . VAL A 1 85 ? -0.150 -5.559 6.632 1.00 93.31 85 VAL A N 1
ATOM 693 C CA . VAL A 1 85 ? 0.954 -6.472 6.330 1.00 93.31 85 VAL A CA 1
ATOM 694 C C . VAL A 1 85 ? 1.510 -6.069 4.973 1.00 93.31 85 VAL A C 1
ATOM 696 O O . VAL A 1 85 ? 0.795 -6.102 3.978 1.00 93.31 85 VAL A O 1
ATOM 699 N N . THR A 1 86 ? 2.778 -5.667 4.939 1.00 90.69 86 THR A N 1
ATOM 700 C CA . THR A 1 86 ? 3.457 -5.204 3.724 1.00 90.69 86 THR A CA 1
ATOM 701 C C . THR A 1 86 ? 4.856 -5.804 3.622 1.00 90.69 86 THR A C 1
ATOM 703 O O . THR A 1 86 ? 5.384 -6.357 4.592 1.00 90.69 86 THR A O 1
ATOM 706 N N . LEU A 1 87 ? 5.453 -5.723 2.435 1.00 87.25 87 LEU A N 1
ATOM 707 C CA . LEU A 1 87 ? 6.822 -6.164 2.201 1.00 87.25 87 LEU A CA 1
ATOM 708 C C . LEU A 1 87 ? 7.794 -5.193 2.878 1.00 87.25 87 LEU A C 1
ATOM 710 O O . LEU A 1 87 ? 7.740 -3.980 2.672 1.00 87.25 87 LEU A O 1
ATOM 714 N N . ALA A 1 88 ? 8.680 -5.749 3.700 1.00 85.56 88 ALA A N 1
ATOM 715 C CA . ALA A 1 88 ? 9.677 -4.989 4.438 1.00 85.56 88 ALA A CA 1
ATOM 716 C C . ALA A 1 88 ? 10.992 -4.915 3.662 1.00 85.56 88 ALA A C 1
ATOM 718 O O . ALA A 1 88 ? 11.399 -5.886 3.013 1.00 85.56 88 ALA A O 1
ATOM 719 N N . ARG A 1 89 ? 11.685 -3.779 3.771 1.00 82.12 89 ARG A N 1
ATOM 720 C CA . ARG A 1 89 ? 12.992 -3.573 3.142 1.00 82.12 89 ARG A CA 1
ATOM 721 C C . ARG A 1 89 ? 13.977 -4.668 3.554 1.00 82.12 89 ARG A C 1
ATOM 723 O O . ARG A 1 89 ? 14.050 -5.067 4.714 1.00 82.12 89 ARG A O 1
ATOM 730 N N . SER A 1 90 ? 14.769 -5.133 2.594 1.00 76.38 90 SER A N 1
ATOM 731 C CA . SER A 1 90 ? 15.867 -6.072 2.829 1.00 76.38 90 SER A CA 1
ATOM 732 C C . SER A 1 90 ? 17.025 -5.768 1.883 1.00 76.38 90 SER A C 1
ATOM 734 O O . SER A 1 90 ? 16.841 -5.077 0.884 1.00 76.38 90 SER A O 1
ATOM 736 N N . THR A 1 91 ? 18.211 -6.297 2.183 1.00 71.00 91 THR A N 1
ATOM 737 C CA . THR A 1 91 ? 19.397 -6.190 1.311 1.00 71.00 91 THR A CA 1
ATOM 738 C C . THR A 1 91 ? 19.237 -6.957 0.001 1.00 71.00 91 THR A C 1
ATOM 740 O O . THR A 1 91 ? 19.957 -6.716 -0.961 1.00 71.00 91 THR A O 1
ATOM 743 N N . CYS A 1 92 ? 18.296 -7.899 -0.047 1.00 72.75 92 CYS A N 1
ATOM 744 C CA . CYS A 1 92 ? 17.932 -8.596 -1.262 1.00 72.75 92 CYS A CA 1
ATOM 745 C C . CYS A 1 92 ? 16.434 -8.951 -1.240 1.00 72.75 92 CYS A C 1
ATOM 747 O O . CYS A 1 92 ? 16.033 -10.025 -0.777 1.00 72.75 92 CYS A O 1
ATOM 749 N N . PRO A 1 93 ? 15.586 -8.041 -1.735 1.00 69.06 93 PRO A N 1
ATOM 750 C CA . PRO A 1 93 ? 14.165 -8.281 -1.931 1.00 69.06 93 PRO A CA 1
ATOM 751 C C . PRO A 1 93 ? 13.903 -9.581 -2.709 1.00 69.06 93 PRO A C 1
ATOM 753 O O . PRO A 1 93 ? 14.465 -9.819 -3.778 1.00 69.06 93 PRO A O 1
ATOM 756 N N . GLY A 1 94 ? 13.072 -10.469 -2.155 1.00 68.75 94 GLY A N 1
ATOM 757 C CA . GLY A 1 94 ? 12.786 -11.771 -2.767 1.00 68.75 94 GLY A CA 1
ATOM 758 C C . GLY A 1 94 ? 13.956 -12.767 -2.749 1.00 68.75 94 GLY A C 1
ATOM 759 O O . GLY A 1 94 ? 13.996 -13.655 -3.600 1.00 68.75 94 GLY A O 1
ATOM 760 N N . ASN A 1 95 ? 14.906 -12.633 -1.814 1.00 70.94 95 ASN A N 1
ATOM 761 C CA . ASN A 1 95 ? 16.003 -13.587 -1.649 1.00 70.94 95 ASN A CA 1
ATOM 762 C C . ASN A 1 95 ? 15.485 -15.009 -1.370 1.00 70.94 95 ASN A C 1
ATOM 764 O O . ASN A 1 95 ? 14.764 -15.248 -0.401 1.00 70.94 95 ASN A O 1
ATOM 768 N N . THR A 1 96 ? 15.910 -15.977 -2.179 1.00 65.81 96 THR A N 1
ATOM 769 C CA . THR A 1 96 ? 15.606 -17.408 -1.991 1.00 65.81 96 THR A CA 1
ATOM 770 C C . THR A 1 96 ? 16.733 -18.172 -1.276 1.00 65.81 96 THR A C 1
ATOM 772 O O . THR A 1 96 ? 16.796 -19.399 -1.313 1.00 65.81 96 THR A O 1
ATOM 775 N N . GLY A 1 97 ? 17.654 -17.462 -0.626 1.00 63.81 97 GLY A N 1
ATOM 776 C CA . GLY A 1 97 ? 18.848 -17.997 0.033 1.00 63.81 97 GLY A CA 1
ATOM 777 C C . GLY A 1 97 ? 20.048 -18.207 -0.898 1.00 63.81 97 GLY A C 1
ATOM 778 O O . GLY A 1 97 ? 21.139 -18.470 -0.409 1.00 63.81 97 GLY A O 1
ATOM 779 N N . ALA A 1 98 ? 19.863 -18.091 -2.214 1.00 62.50 98 ALA A N 1
ATOM 780 C CA . ALA A 1 98 ? 20.939 -18.198 -3.205 1.00 62.50 98 ALA A CA 1
ATOM 781 C C . ALA A 1 98 ? 20.829 -17.163 -4.338 1.00 62.50 98 ALA A C 1
ATOM 783 O O . ALA A 1 98 ? 21.820 -16.886 -5.002 1.00 62.50 98 ALA A O 1
ATOM 784 N N . TRP A 1 99 ? 19.642 -16.587 -4.556 1.00 68.12 99 TRP A N 1
ATOM 785 C CA . TRP A 1 99 ? 19.370 -15.696 -5.680 1.00 68.12 99 TRP A CA 1
ATOM 786 C C . TRP A 1 99 ? 18.571 -14.486 -5.236 1.00 68.12 99 TRP A C 1
ATOM 788 O O . TRP A 1 99 ? 17.639 -14.607 -4.437 1.00 68.12 99 TRP A O 1
ATOM 798 N N . CYS A 1 100 ? 18.912 -13.336 -5.816 1.00 79.12 100 CYS A N 1
ATOM 799 C CA . CYS A 1 100 ? 18.147 -12.116 -5.659 1.00 79.12 100 CYS A CA 1
ATOM 800 C C . CYS A 1 100 ? 17.165 -11.948 -6.806 1.00 79.12 100 CYS A C 1
ATOM 802 O O . CYS A 1 100 ? 17.591 -11.720 -7.937 1.00 79.12 100 CYS A O 1
ATOM 804 N N . ARG A 1 101 ? 15.861 -12.041 -6.511 1.00 79.62 101 ARG A N 1
ATOM 805 C CA . ARG A 1 101 ? 14.797 -11.963 -7.523 1.00 79.62 101 ARG A CA 1
ATOM 806 C C . ARG A 1 101 ? 14.950 -10.723 -8.402 1.00 79.62 101 ARG A C 1
ATOM 808 O O . ARG A 1 101 ? 14.960 -10.833 -9.618 1.00 79.62 101 ARG A O 1
ATOM 815 N N . TYR A 1 102 ? 15.126 -9.566 -7.777 1.00 78.62 102 TYR A N 1
ATOM 816 C CA . TYR A 1 102 ? 15.201 -8.284 -8.474 1.00 78.62 102 TYR A CA 1
ATOM 817 C C . TYR A 1 102 ? 16.440 -8.155 -9.357 1.00 78.62 102 TYR A C 1
ATOM 819 O O . TYR A 1 102 ? 16.340 -7.635 -10.461 1.00 78.62 102 TYR A O 1
ATOM 827 N N . ARG A 1 103 ? 17.587 -8.690 -8.917 1.00 81.56 103 ARG A N 1
ATOM 828 C CA . ARG A 1 103 ? 18.793 -8.722 -9.754 1.00 81.56 103 ARG A CA 1
ATOM 829 C C . ARG A 1 103 ? 18.566 -9.584 -10.995 1.00 81.56 103 ARG A C 1
ATOM 831 O O . ARG A 1 103 ? 18.828 -9.120 -12.093 1.00 81.56 103 ARG A O 1
ATOM 838 N N . ALA A 1 104 ? 18.002 -10.781 -10.820 1.00 84.81 104 ALA A N 1
ATOM 839 C CA . ALA A 1 104 ? 17.682 -11.660 -11.941 1.00 84.81 104 ALA A CA 1
ATOM 840 C C . ALA A 1 104 ? 16.707 -11.001 -12.933 1.00 84.81 104 ALA A C 1
ATOM 842 O O . ALA A 1 104 ? 16.900 -11.104 -14.136 1.00 84.81 104 ALA A O 1
ATOM 843 N N . MET A 1 105 ? 15.694 -10.279 -12.442 1.00 86.06 105 MET A N 1
ATOM 844 C CA . MET A 1 105 ? 14.761 -9.538 -13.301 1.00 86.06 105 MET A CA 1
ATOM 845 C C . MET A 1 105 ? 15.450 -8.400 -14.060 1.00 86.06 105 MET A C 1
ATOM 847 O O . MET A 1 105 ? 15.200 -8.232 -15.248 1.00 86.06 105 MET A O 1
ATOM 851 N N . THR A 1 106 ? 16.339 -7.646 -13.402 1.00 85.12 106 THR A N 1
ATOM 852 C CA . THR A 1 106 ? 17.135 -6.598 -14.058 1.00 85.12 106 THR A CA 1
ATOM 853 C C . THR A 1 106 ? 18.030 -7.175 -15.157 1.00 85.12 106 THR A C 1
ATOM 855 O O . THR A 1 106 ? 18.147 -6.570 -16.221 1.00 85.12 106 THR A O 1
ATOM 858 N N . ASP A 1 107 ? 18.665 -8.322 -14.907 1.00 89.12 107 ASP A N 1
ATOM 859 C CA . ASP A 1 107 ? 19.547 -8.973 -15.879 1.00 89.12 107 ASP A CA 1
ATOM 860 C C . ASP A 1 107 ? 18.743 -9.485 -17.085 1.00 89.12 107 ASP A C 1
ATOM 862 O O . ASP A 1 107 ? 19.075 -9.145 -18.215 1.00 89.12 107 ASP A O 1
ATOM 866 N N . ILE A 1 108 ? 17.609 -10.161 -16.856 1.00 91.56 108 ILE A N 1
ATOM 867 C CA . ILE A 1 108 ? 16.704 -10.606 -17.932 1.00 91.56 108 ILE A CA 1
ATOM 868 C C . ILE A 1 108 ? 16.211 -9.420 -18.773 1.00 91.56 108 ILE A C 1
ATOM 870 O O . ILE A 1 108 ? 16.214 -9.492 -19.998 1.00 91.56 108 ILE A O 1
ATOM 874 N N . TRP A 1 109 ? 15.804 -8.316 -18.141 1.00 91.50 109 TRP A N 1
ATOM 875 C CA . TRP A 1 109 ? 15.329 -7.129 -18.862 1.00 91.50 109 TRP A CA 1
ATOM 876 C C . TRP A 1 109 ? 16.432 -6.497 -19.722 1.00 91.50 109 TRP A C 1
ATOM 878 O O . TRP A 1 109 ? 16.180 -6.036 -20.834 1.00 91.50 109 TRP A O 1
ATOM 888 N N . ARG A 1 110 ? 17.679 -6.526 -19.238 1.00 92.44 110 ARG A N 1
ATOM 889 C CA . ARG A 1 110 ? 18.847 -6.072 -20.000 1.00 92.44 110 ARG A CA 1
ATOM 890 C C . ARG A 1 110 ? 19.147 -6.993 -21.180 1.00 92.44 110 ARG A C 1
ATOM 892 O O . ARG A 1 110 ? 19.411 -6.495 -22.272 1.00 92.44 110 ARG A O 1
ATOM 899 N N . ASP A 1 111 ? 19.072 -8.303 -20.977 1.00 96.00 111 ASP A N 1
ATOM 900 C CA . ASP A 1 111 ? 19.272 -9.290 -22.039 1.00 96.00 111 ASP A CA 1
ATOM 901 C C . ASP A 1 111 ? 18.205 -9.131 -23.131 1.00 96.00 111 ASP A C 1
ATOM 903 O O . ASP A 1 111 ? 18.541 -9.088 -24.312 1.00 96.00 111 ASP A O 1
ATOM 907 N N . MET A 1 112 ? 16.941 -8.897 -22.758 1.00 96.50 112 MET A N 1
ATOM 908 C CA . MET A 1 112 ? 15.867 -8.593 -23.713 1.00 96.50 112 MET A CA 1
ATOM 909 C C . MET A 1 112 ? 16.164 -7.353 -24.568 1.00 96.50 112 MET A C 1
ATOM 911 O O . MET A 1 112 ? 15.850 -7.347 -25.759 1.00 96.50 112 MET A O 1
ATOM 915 N N . MET A 1 113 ? 16.784 -6.316 -23.996 1.00 95.75 113 MET A N 1
ATOM 916 C CA . MET A 1 113 ? 17.218 -5.136 -24.752 1.00 95.75 113 MET A CA 1
ATOM 917 C C . MET A 1 113 ? 18.375 -5.472 -25.703 1.00 95.75 113 MET A C 1
ATOM 919 O O . MET A 1 113 ? 18.324 -5.129 -26.885 1.00 95.75 113 MET A O 1
ATOM 923 N N . HIS A 1 114 ? 19.390 -6.206 -25.232 1.00 97.25 114 HIS A N 1
ATOM 924 C CA . HIS A 1 114 ? 20.525 -6.621 -26.065 1.00 97.25 114 HIS A CA 1
ATOM 925 C C . HIS A 1 114 ? 20.109 -7.530 -27.230 1.00 97.25 114 HIS A C 1
ATOM 927 O O . HIS A 1 114 ? 20.619 -7.386 -28.344 1.00 97.25 114 HIS A O 1
ATOM 933 N N . GLU A 1 115 ? 19.152 -8.424 -26.990 1.00 97.94 115 GLU A N 1
ATOM 934 C CA . GLU A 1 115 ? 18.556 -9.316 -27.987 1.00 97.94 115 GLU A CA 1
ATOM 935 C C . GLU A 1 115 ? 17.489 -8.621 -28.856 1.00 97.94 115 GLU A C 1
ATOM 937 O O . GLU A 1 115 ? 16.961 -9.230 -29.786 1.00 97.94 115 GLU A O 1
ATOM 942 N N . LYS A 1 116 ? 17.227 -7.325 -28.622 1.00 97.12 116 LYS A N 1
ATOM 943 C CA . LYS A 1 116 ? 16.286 -6.473 -29.371 1.00 97.12 116 LYS A CA 1
ATOM 944 C C . LYS A 1 116 ? 14.822 -6.923 -29.298 1.00 97.12 116 LYS A C 1
ATOM 946 O O . LYS A 1 116 ? 14.042 -6.620 -30.200 1.00 97.12 116 LYS A O 1
ATOM 951 N N . PHE A 1 117 ? 14.439 -7.614 -28.224 1.00 97.94 117 PHE A N 1
ATOM 952 C CA . PHE A 1 117 ? 13.030 -7.853 -27.896 1.00 97.94 117 PHE A CA 1
ATOM 953 C C . PHE A 1 117 ? 12.330 -6.590 -27.387 1.00 97.94 117 PHE A C 1
ATOM 955 O O . PHE A 1 117 ? 11.118 -6.475 -27.542 1.00 97.94 117 PHE A O 1
ATOM 962 N N . ILE A 1 118 ? 13.092 -5.665 -26.799 1.00 96.31 118 ILE A N 1
ATOM 963 C CA . ILE A 1 118 ? 12.644 -4.333 -26.377 1.00 96.31 118 ILE A CA 1
ATOM 964 C C . ILE A 1 118 ? 13.647 -3.277 -26.843 1.00 96.31 118 ILE A C 1
ATOM 966 O O . ILE A 1 118 ? 14.819 -3.585 -27.088 1.00 96.31 118 ILE A O 1
ATOM 970 N N . SER A 1 119 ? 13.201 -2.031 -26.958 1.00 95.69 119 SER A N 1
ATOM 971 C CA . SER A 1 119 ? 14.072 -0.897 -27.254 1.00 95.69 119 SER A CA 1
ATOM 972 C C . SER A 1 119 ? 14.865 -0.447 -26.020 1.00 95.69 119 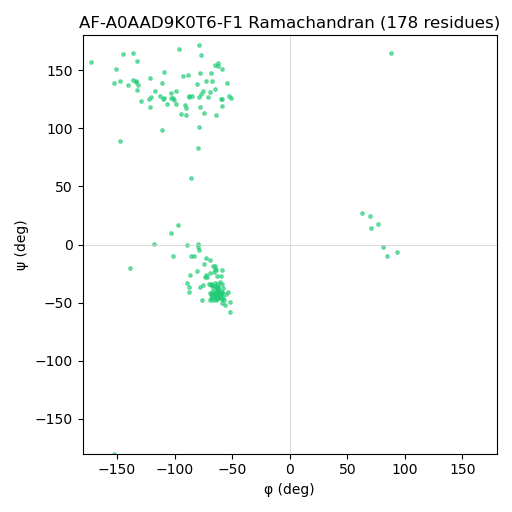SER A C 1
ATOM 974 O O . SER A 1 119 ? 14.533 -0.755 -24.873 1.00 95.69 119 SER A O 1
ATOM 976 N N . GLU A 1 120 ? 15.925 0.329 -26.248 1.00 93.44 120 GLU A N 1
ATOM 977 C CA . GLU A 1 120 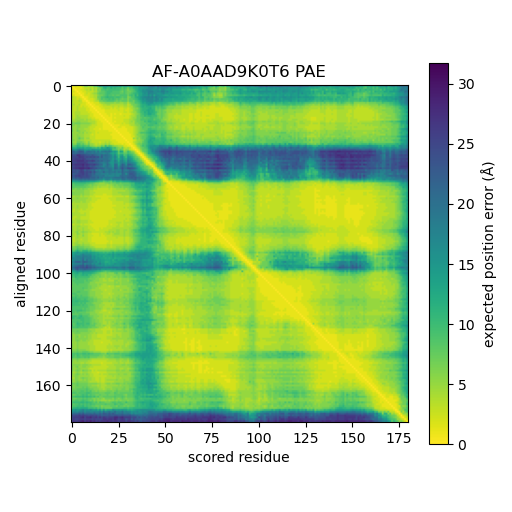? 16.657 0.994 -25.164 1.00 93.44 120 GLU A CA 1
ATOM 978 C C . GLU A 1 120 ? 15.762 1.989 -24.405 1.00 93.44 120 GLU A C 1
ATOM 980 O O . GLU A 1 120 ? 15.861 2.120 -23.187 1.00 93.44 120 GLU A O 1
ATOM 985 N N . GLU A 1 121 ? 14.834 2.641 -25.107 1.00 94.19 121 GLU A N 1
ATOM 986 C CA . GLU A 1 121 ? 13.863 3.564 -24.516 1.00 94.19 121 GLU A CA 1
ATOM 987 C C . GLU A 1 121 ? 12.904 2.828 -23.575 1.00 94.19 121 GLU A C 1
ATOM 989 O O . GLU A 1 121 ? 12.673 3.289 -22.460 1.00 94.19 121 GLU A O 1
ATOM 994 N N . GLU A 1 122 ? 12.396 1.659 -23.978 1.00 92.94 122 GLU A N 1
ATOM 995 C CA . GLU A 1 122 ? 11.567 0.795 -23.130 1.00 92.94 122 GLU A CA 1
ATOM 996 C C . GLU A 1 122 ? 12.353 0.289 -21.918 1.00 92.94 122 GLU A C 1
ATOM 998 O O . GLU A 1 122 ? 11.831 0.286 -20.799 1.00 92.94 122 GLU A O 1
ATOM 1003 N N . TYR A 1 123 ? 13.620 -0.088 -22.113 1.00 90.19 123 TYR A N 1
ATOM 1004 C CA . TYR A 1 123 ? 14.502 -0.494 -21.023 1.00 90.19 123 TYR A CA 1
ATOM 1005 C C . TYR A 1 123 ? 14.662 0.624 -19.981 1.00 90.19 123 TYR A C 1
ATOM 1007 O O . TYR A 1 123 ? 14.412 0.389 -18.800 1.00 90.19 123 TYR A O 1
ATOM 1015 N N . ILE A 1 124 ? 14.992 1.845 -20.418 1.00 86.81 124 ILE A N 1
ATOM 1016 C CA . ILE A 1 124 ? 15.194 3.014 -19.544 1.00 86.81 124 ILE A CA 1
ATOM 1017 C C . ILE A 1 124 ? 13.885 3.472 -18.883 1.00 86.81 124 ILE A C 1
ATOM 1019 O O . ILE A 1 124 ? 13.884 3.839 -17.708 1.00 86.81 124 ILE A O 1
ATOM 1023 N N . ALA A 1 125 ? 12.773 3.476 -19.621 1.00 87.62 125 ALA A N 1
ATOM 1024 C CA . ALA A 1 125 ? 11.488 3.972 -19.129 1.00 87.62 125 ALA A CA 1
ATOM 1025 C C . ALA A 1 125 ? 10.806 3.011 -18.141 1.00 87.62 125 ALA A C 1
ATOM 1027 O O . ALA A 1 125 ? 9.888 3.408 -17.419 1.00 87.62 125 ALA A O 1
ATOM 1028 N N . THR A 1 126 ? 11.233 1.749 -18.092 1.00 86.50 126 THR A N 1
ATOM 1029 C CA . THR A 1 126 ? 10.621 0.745 -17.223 1.00 86.50 126 THR A CA 1
ATOM 1030 C C . THR A 1 126 ? 11.090 0.915 -15.784 1.00 86.50 126 THR A C 1
ATOM 1032 O O . THR A 1 126 ? 12.263 0.768 -15.462 1.00 86.50 126 THR A O 1
ATOM 1035 N N . THR A 1 127 ? 10.154 1.191 -14.878 1.00 82.81 127 THR A N 1
ATOM 1036 C CA . THR A 1 127 ? 10.419 1.288 -13.439 1.00 82.81 127 THR A CA 1
ATOM 1037 C C . THR A 1 127 ? 9.271 0.662 -12.652 1.00 82.81 127 THR A C 1
ATOM 1039 O O . THR A 1 127 ? 8.099 0.878 -12.964 1.00 82.81 127 THR A O 1
ATOM 1042 N N . GLU A 1 128 ? 9.595 -0.108 -11.610 1.00 79.06 128 GLU A N 1
ATOM 1043 C CA . GLU A 1 128 ? 8.585 -0.577 -10.658 1.00 79.06 128 GLU A CA 1
ATOM 1044 C C . GLU A 1 128 ? 8.239 0.547 -9.688 1.00 79.06 128 GLU A C 1
ATOM 1046 O O . GLU A 1 128 ? 9.105 1.109 -9.019 1.00 79.06 128 GLU A O 1
ATOM 1051 N N . HIS A 1 129 ? 6.951 0.846 -9.568 1.00 84.94 129 HIS A N 1
ATOM 1052 C CA . HIS A 1 129 ? 6.452 1.900 -8.695 1.00 84.94 129 HIS A CA 1
ATOM 1053 C C . HIS A 1 129 ? 6.253 1.373 -7.266 1.00 84.94 129 HIS A C 1
ATOM 1055 O O . HIS A 1 129 ? 5.140 1.385 -6.743 1.00 84.94 129 HIS A O 1
ATOM 1061 N N . SER A 1 130 ? 7.314 0.842 -6.651 1.00 83.12 130 SER A N 1
ATOM 1062 C CA . SER A 1 130 ? 7.254 0.214 -5.328 1.00 83.12 130 SER A CA 1
ATOM 1063 C C . SER A 1 130 ? 8.383 0.683 -4.418 1.00 83.12 130 SER A C 1
ATOM 1065 O O . SER A 1 130 ? 9.535 0.798 -4.830 1.00 83.12 130 SER A O 1
ATOM 1067 N N . TYR A 1 131 ? 8.048 0.907 -3.148 1.00 87.19 131 TYR A N 1
ATOM 1068 C CA . TYR A 1 131 ? 9.009 1.143 -2.081 1.00 87.19 131 TYR A CA 1
ATOM 1069 C C . TYR A 1 131 ? 8.708 0.215 -0.902 1.00 87.19 131 TYR A C 1
ATOM 1071 O O . TYR A 1 131 ? 7.595 0.192 -0.371 1.00 87.19 131 TYR A O 1
ATOM 1079 N N . TRP A 1 132 ? 9.699 -0.580 -0.502 1.00 88.06 132 TRP A N 1
ATOM 1080 C CA . TRP A 1 132 ? 9.576 -1.477 0.645 1.00 88.06 132 TRP A CA 1
ATOM 1081 C C . TRP A 1 132 ? 10.048 -0.738 1.890 1.00 88.06 132 TRP A C 1
ATOM 1083 O O . TRP A 1 132 ? 11.200 -0.311 1.958 1.00 88.06 132 TRP A O 1
ATOM 1093 N N . HIS A 1 133 ? 9.153 -0.603 2.862 1.00 89.88 133 HIS A N 1
ATOM 1094 C CA . HIS A 1 133 ? 9.366 0.216 4.049 1.00 89.88 133 HIS A CA 1
ATOM 1095 C C . HIS A 1 133 ? 10.261 -0.496 5.069 1.00 89.88 133 HIS A C 1
ATOM 1097 O O . HIS A 1 133 ? 10.215 -1.725 5.212 1.00 89.88 133 HIS A O 1
ATOM 1103 N N . THR A 1 134 ? 11.055 0.269 5.815 1.00 90.75 134 THR A N 1
ATOM 1104 C CA . THR A 1 134 ? 11.603 -0.192 7.094 1.00 90.75 134 THR A CA 1
ATOM 1105 C C . THR A 1 134 ? 10.551 -0.087 8.202 1.00 90.75 134 THR A C 1
ATOM 1107 O O . THR A 1 134 ? 9.463 0.463 8.015 1.00 90.75 134 THR A O 1
ATOM 1110 N N . ALA A 1 135 ? 10.864 -0.626 9.382 1.00 92.62 135 ALA A N 1
ATOM 1111 C CA . ALA A 1 135 ? 10.013 -0.427 10.551 1.00 92.62 135 ALA A CA 1
ATOM 1112 C C . ALA A 1 135 ? 9.945 1.066 10.928 1.00 92.62 135 ALA A C 1
ATOM 1114 O O . ALA A 1 135 ? 8.884 1.571 11.286 1.00 92.62 135 ALA A O 1
ATOM 1115 N N . GLU A 1 136 ? 11.060 1.780 10.793 1.00 93.94 136 GLU A N 1
ATOM 1116 C CA . GLU A 1 136 ? 11.159 3.211 11.064 1.00 93.94 136 GLU A CA 1
ATOM 1117 C C . GLU A 1 136 ? 10.277 4.023 10.112 1.00 93.94 136 GLU A C 1
ATOM 1119 O O . GLU A 1 136 ? 9.547 4.893 10.581 1.00 93.94 136 GLU A O 1
ATOM 1124 N N . ASP A 1 137 ? 10.268 3.700 8.813 1.00 94.19 137 ASP A N 1
ATOM 1125 C CA . ASP A 1 137 ? 9.413 4.391 7.839 1.00 94.19 137 ASP A CA 1
ATOM 1126 C C . ASP A 1 137 ? 7.924 4.253 8.202 1.00 94.19 137 ASP A C 1
ATOM 1128 O O . ASP A 1 137 ? 7.167 5.223 8.146 1.00 94.19 137 ASP A O 1
ATOM 1132 N N . LEU A 1 138 ? 7.499 3.051 8.617 1.00 95.44 138 LEU A N 1
ATOM 1133 C CA . LEU A 1 138 ? 6.110 2.795 9.011 1.00 95.44 138 LEU A CA 1
ATOM 1134 C C . LEU A 1 138 ? 5.736 3.484 10.329 1.00 95.44 138 LEU A C 1
ATOM 1136 O O . LEU A 1 138 ? 4.591 3.917 10.478 1.00 95.44 138 LEU A O 1
ATOM 1140 N N . ALA A 1 139 ? 6.687 3.590 11.261 1.00 96.25 139 ALA A N 1
ATOM 1141 C CA . ALA A 1 139 ? 6.493 4.222 12.563 1.00 96.25 139 ALA A CA 1
ATOM 1142 C C . ALA A 1 139 ? 6.576 5.757 12.517 1.00 96.25 139 ALA A C 1
ATOM 1144 O O . ALA A 1 139 ? 6.024 6.424 13.394 1.00 96.25 139 ALA A O 1
ATOM 1145 N N . ALA A 1 140 ? 7.243 6.329 11.510 1.00 96.38 140 ALA A N 1
ATOM 1146 C CA . ALA A 1 140 ? 7.531 7.760 11.432 1.00 96.38 140 ALA A CA 1
ATOM 1147 C C . ALA A 1 140 ? 6.288 8.665 11.567 1.00 96.38 140 ALA A C 1
ATOM 1149 O O . ALA A 1 140 ? 6.356 9.647 12.309 1.00 96.38 140 ALA A O 1
ATOM 1150 N N . PRO A 1 141 ? 5.116 8.360 10.968 1.00 97.12 141 PRO A N 1
ATOM 1151 C CA . PRO A 1 141 ? 3.933 9.201 11.157 1.00 97.12 141 PRO A CA 1
ATOM 1152 C C . PRO A 1 141 ? 3.407 9.236 12.602 1.00 97.12 141 PRO A C 1
ATOM 1154 O O . PRO A 1 141 ? 2.669 10.155 12.953 1.00 97.12 141 PRO A O 1
ATOM 1157 N N . PHE A 1 142 ? 3.784 8.271 13.445 1.00 96.75 142 PHE A N 1
ATOM 1158 C CA . PHE A 1 142 ? 3.337 8.144 14.836 1.00 96.75 142 PHE A CA 1
ATOM 1159 C C . PHE A 1 142 ? 4.368 8.640 15.861 1.00 96.75 142 PHE A C 1
ATOM 1161 O O . PHE A 1 142 ? 4.044 8.750 17.044 1.00 96.75 142 PHE A O 1
ATOM 1168 N N . SER A 1 143 ? 5.606 8.939 15.446 1.00 93.94 143 SER A N 1
ATOM 1169 C CA . SER A 1 143 ? 6.676 9.325 16.378 1.00 93.94 143 SER A CA 1
ATOM 1170 C C . SER A 1 143 ? 6.514 10.741 16.934 1.00 93.94 143 SER A C 1
ATOM 1172 O O . SER A 1 143 ? 6.964 11.020 18.044 1.00 93.94 143 SER A O 1
ATOM 1174 N N . ASP A 1 144 ? 5.869 11.636 16.180 1.00 93.06 144 ASP A N 1
ATOM 1175 C CA . ASP A 1 144 ? 5.570 13.001 16.616 1.00 93.06 144 ASP A CA 1
ATOM 1176 C C . ASP A 1 144 ? 4.093 13.141 17.018 1.00 93.06 144 ASP A C 1
ATOM 1178 O O . ASP A 1 144 ? 3.175 12.873 16.238 1.00 93.06 144 ASP A O 1
ATOM 1182 N N . LYS A 1 145 ? 3.854 13.641 18.235 1.00 92.56 145 LYS A N 1
ATOM 1183 C CA . LYS A 1 145 ? 2.508 13.961 18.737 1.00 92.56 145 LYS A CA 1
ATOM 1184 C C . LYS A 1 145 ? 1.833 15.084 17.951 1.00 92.56 145 LYS A C 1
ATOM 1186 O O . LYS A 1 145 ? 0.611 15.215 17.987 1.00 92.56 145 LYS A O 1
ATOM 1191 N N . SER A 1 146 ? 2.619 15.911 17.267 1.00 94.69 146 SER A N 1
ATOM 1192 C CA . SER A 1 146 ? 2.137 17.017 16.450 1.00 94.69 146 SER A CA 1
ATOM 1193 C C . SER A 1 146 ? 1.766 16.601 15.018 1.00 94.69 146 SER A C 1
ATOM 1195 O O . SER A 1 146 ? 1.127 17.397 14.316 1.00 94.69 146 SER A O 1
ATOM 1197 N N . SER A 1 147 ? 2.101 15.370 14.604 1.00 96.44 147 SER A N 1
ATOM 1198 C CA . SER A 1 147 ? 1.839 14.865 13.255 1.00 96.44 147 SER A CA 1
ATOM 1199 C C . SER A 1 147 ? 0.342 14.820 12.938 1.00 96.44 147 SER A C 1
ATOM 1201 O O . SER A 1 147 ? -0.517 14.729 13.823 1.00 96.44 147 SER A O 1
ATOM 1203 N N . ARG A 1 148 ? 0.012 14.863 11.643 1.00 97.56 148 ARG A N 1
ATOM 1204 C CA . ARG A 1 148 ? -1.378 14.770 11.175 1.00 97.56 148 ARG A CA 1
ATOM 1205 C C . ARG A 1 148 ? -2.004 13.433 11.562 1.00 97.56 148 ARG A C 1
ATOM 1207 O O . ARG A 1 148 ? -3.161 13.404 11.968 1.00 97.56 148 ARG A O 1
ATOM 1214 N N . VAL A 1 149 ? -1.233 12.349 11.472 1.00 97.69 149 VAL A N 1
ATOM 1215 C CA . VAL A 1 149 ? -1.688 10.995 11.807 1.00 97.69 149 VAL A CA 1
ATOM 1216 C C . VAL A 1 149 ? -1.985 10.872 13.298 1.00 97.69 149 VAL A C 1
ATOM 1218 O O . VAL A 1 149 ? -3.082 10.446 13.645 1.00 97.69 149 VAL A O 1
ATOM 1221 N N . THR A 1 150 ? -1.099 11.322 14.188 1.00 95.56 150 THR A N 1
ATOM 1222 C CA . THR A 1 150 ? -1.372 11.262 15.634 1.00 95.56 150 THR A CA 1
ATOM 1223 C C . THR A 1 150 ? -2.579 12.126 16.007 1.00 95.56 150 THR A C 1
ATOM 1225 O O . THR A 1 150 ? -3.453 11.696 16.759 1.00 95.56 150 THR A O 1
ATOM 1228 N N . LYS A 1 151 ? -2.693 13.325 15.417 1.00 97.44 151 LYS A N 1
ATOM 1229 C CA . LYS A 1 151 ? -3.856 14.212 15.602 1.00 97.44 151 LYS A CA 1
ATOM 1230 C C . LYS A 1 151 ? -5.161 13.639 15.044 1.00 97.44 151 LYS A C 1
ATOM 1232 O O . LYS A 1 151 ? -6.224 14.065 15.484 1.00 97.44 151 LYS A O 1
ATOM 1237 N N . SER A 1 152 ? -5.100 12.686 14.111 1.00 97.25 152 SER A N 1
ATOM 1238 C CA . SER A 1 152 ? -6.290 11.999 13.588 1.00 97.25 152 SER A CA 1
ATOM 1239 C C . SER A 1 152 ? -6.914 11.017 14.588 1.00 97.25 152 SER A C 1
ATOM 1241 O O . SER A 1 152 ? -8.027 10.554 14.365 1.00 97.25 152 SER A O 1
ATOM 1243 N N . GLY A 1 153 ? -6.215 10.705 15.687 1.00 96.31 153 GLY A N 1
ATOM 1244 C CA . GLY A 1 153 ? -6.649 9.741 16.698 1.00 96.31 153 GLY A CA 1
ATOM 1245 C C . GLY A 1 153 ? -6.132 8.318 16.469 1.00 96.31 153 GLY A C 1
ATOM 1246 O O . GLY A 1 153 ? -6.299 7.474 17.348 1.00 96.31 153 GLY A O 1
ATOM 1247 N N . LEU A 1 154 ? -5.465 8.046 15.341 1.00 96.94 154 LEU A N 1
ATOM 1248 C CA . LEU A 1 154 ? -4.787 6.769 15.124 1.00 96.94 154 LEU A CA 1
ATOM 1249 C C . LEU A 1 154 ? -3.586 6.603 16.056 1.00 96.94 154 LEU A C 1
ATOM 1251 O O . LEU A 1 154 ? -2.802 7.527 16.273 1.00 96.94 154 LEU A O 1
ATOM 1255 N N . GLN A 1 155 ? -3.417 5.381 16.556 1.00 95.56 155 GLN A N 1
ATOM 1256 C CA . GLN A 1 155 ? -2.309 4.997 17.422 1.00 95.56 155 GLN A CA 1
ATOM 1257 C C . GLN A 1 155 ? -1.690 3.692 16.929 1.00 95.56 155 GLN A C 1
ATOM 1259 O O . GLN A 1 155 ? -2.393 2.716 16.662 1.00 95.56 155 GLN A O 1
ATOM 1264 N N . GLN A 1 156 ? -0.362 3.661 16.839 1.00 96.25 156 GLN A N 1
ATOM 1265 C CA . GLN A 1 156 ? 0.365 2.429 16.569 1.00 96.25 156 GLN A CA 1
ATOM 1266 C C . GLN A 1 156 ? 0.377 1.557 17.830 1.00 96.25 156 GLN A C 1
ATOM 1268 O O . GLN A 1 156 ? 1.014 1.897 18.824 1.00 96.25 156 GLN A O 1
ATOM 1273 N N . VAL A 1 157 ? -0.305 0.413 17.772 1.00 96.25 157 VAL A N 1
ATOM 1274 C CA . VAL A 1 157 ? -0.387 -0.538 18.896 1.00 96.25 157 VAL A CA 1
ATOM 1275 C C . VAL A 1 157 ? 0.771 -1.536 18.881 1.00 96.25 157 VAL A C 1
ATOM 1277 O O . VAL A 1 157 ? 1.327 -1.868 19.924 1.00 96.25 157 VAL A O 1
ATOM 1280 N N . ALA A 1 158 ? 1.145 -2.027 17.698 1.00 96.50 158 ALA A N 1
ATOM 1281 C CA . ALA A 1 158 ? 2.222 -2.992 17.524 1.00 96.50 158 ALA A CA 1
ATOM 1282 C C . ALA A 1 158 ? 2.885 -2.820 16.155 1.00 96.50 158 ALA A C 1
ATOM 1284 O O . ALA A 1 158 ? 2.240 -2.423 15.187 1.00 96.50 158 ALA A O 1
ATOM 1285 N N . LEU A 1 159 ? 4.172 -3.154 16.082 1.00 95.88 159 LEU A N 1
ATOM 1286 C CA . LEU A 1 159 ? 4.952 -3.181 14.850 1.00 95.88 159 LEU A CA 1
ATOM 1287 C C . LEU A 1 159 ? 6.001 -4.284 14.947 1.00 95.88 159 LEU A C 1
ATOM 1289 O O . LEU A 1 159 ? 6.597 -4.497 16.002 1.00 95.88 159 LEU A O 1
ATOM 1293 N N . GLY A 1 160 ? 6.229 -4.988 13.845 1.00 91.88 160 GLY A N 1
ATOM 1294 C CA . GLY A 1 160 ? 7.279 -5.988 13.777 1.00 91.88 160 GLY A CA 1
ATOM 1295 C C . GLY A 1 160 ? 7.472 -6.526 12.372 1.00 91.88 160 GLY A C 1
ATOM 1296 O O . GLY A 1 160 ? 6.560 -6.507 11.548 1.00 91.88 160 GLY A O 1
ATOM 1297 N N . THR A 1 161 ? 8.665 -7.057 12.134 1.00 90.56 161 THR A N 1
ATOM 1298 C CA . THR A 1 161 ? 9.042 -7.674 10.864 1.00 90.56 161 THR A CA 1
ATOM 1299 C C . THR A 1 161 ? 9.195 -9.173 11.060 1.00 90.56 161 THR A C 1
ATOM 1301 O O . THR A 1 161 ? 9.739 -9.635 12.066 1.00 90.56 161 THR A O 1
ATOM 1304 N N . ARG A 1 162 ? 8.721 -9.961 10.094 1.00 88.81 162 ARG A N 1
ATOM 1305 C CA . ARG A 1 162 ? 8.913 -11.414 10.074 1.00 88.81 162 ARG A CA 1
ATOM 1306 C C . ARG A 1 162 ? 9.355 -11.853 8.689 1.00 88.81 162 ARG A C 1
ATOM 1308 O O . ARG A 1 162 ? 8.852 -11.361 7.687 1.00 88.81 162 ARG A O 1
ATOM 1315 N N . THR A 1 163 ? 10.279 -12.806 8.646 1.00 84.94 163 THR A N 1
ATOM 1316 C CA . THR A 1 163 ? 10.654 -13.477 7.398 1.00 84.94 163 THR A CA 1
ATOM 1317 C C . THR A 1 163 ? 9.720 -14.659 7.171 1.00 84.94 163 THR A C 1
ATOM 1319 O O . THR A 1 163 ? 9.569 -15.508 8.052 1.00 84.94 163 THR A O 1
ATOM 1322 N N . SER A 1 164 ? 9.096 -14.727 5.997 1.00 82.25 164 SER A N 1
ATOM 1323 C CA . SER A 1 164 ? 8.328 -15.892 5.560 1.00 82.25 164 SER A CA 1
ATOM 1324 C C . SER A 1 164 ? 9.234 -16.893 4.838 1.00 82.25 164 SER A C 1
ATOM 1326 O O . SER A 1 164 ? 10.188 -16.523 4.153 1.00 82.25 164 SER A O 1
ATOM 1328 N N . LYS A 1 165 ? 8.956 -18.192 4.997 1.00 81.75 165 LYS A N 1
ATOM 1329 C CA . LYS A 1 165 ? 9.668 -19.234 4.244 1.00 81.75 165 LYS A CA 1
ATOM 1330 C C . LYS A 1 165 ? 9.215 -19.230 2.786 1.00 81.75 165 LYS A C 1
ATOM 1332 O O . LYS A 1 165 ? 8.028 -19.095 2.495 1.00 81.75 165 LYS A O 1
ATOM 1337 N N . CYS A 1 166 ? 10.156 -19.440 1.868 1.00 79.00 166 CYS A N 1
ATOM 1338 C CA . CYS A 1 166 ? 9.843 -19.575 0.451 1.00 79.00 166 CYS A CA 1
ATOM 1339 C C . CYS A 1 166 ? 9.305 -20.983 0.150 1.00 79.00 166 CYS A C 1
ATOM 1341 O O . CYS A 1 166 ? 10.076 -21.929 -0.022 1.00 79.00 166 CYS A O 1
ATOM 1343 N N . GLY A 1 167 ? 7.981 -21.116 0.020 1.00 81.69 167 GLY A N 1
ATOM 1344 C CA . GLY A 1 167 ? 7.337 -22.401 -0.284 1.00 81.69 167 GLY A CA 1
ATOM 1345 C C . GLY A 1 167 ? 7.784 -23.024 -1.616 1.00 81.69 167 GLY A C 1
ATOM 1346 O O . GLY A 1 167 ? 7.801 -24.245 -1.757 1.00 81.69 167 GLY A O 1
ATOM 1347 N N . TRP A 1 168 ? 8.209 -22.213 -2.593 1.00 81.44 168 TRP A N 1
ATOM 1348 C CA . TRP A 1 168 ? 8.795 -22.707 -3.846 1.00 81.44 168 TRP A CA 1
ATOM 1349 C C . TRP A 1 168 ? 10.131 -23.409 -3.622 1.00 81.44 168 TRP A C 1
ATOM 1351 O O . TRP A 1 168 ? 10.344 -24.496 -4.153 1.00 81.44 168 TRP A O 1
ATOM 1361 N N . ARG A 1 169 ? 11.004 -22.825 -2.796 1.00 80.81 169 ARG A N 1
ATOM 1362 C CA . ARG A 1 169 ? 12.294 -23.422 -2.445 1.00 80.81 169 ARG A CA 1
ATOM 1363 C C . ARG A 1 169 ? 12.104 -24.721 -1.673 1.00 80.81 169 ARG A C 1
ATOM 1365 O O . ARG A 1 169 ? 12.771 -25.702 -1.982 1.00 80.81 169 ARG A O 1
ATOM 1372 N N . ASP A 1 170 ? 11.181 -24.744 -0.717 1.00 83.50 170 ASP A N 1
ATOM 1373 C CA . ASP A 1 170 ? 10.896 -25.948 0.068 1.00 83.50 170 ASP A CA 1
ATOM 1374 C C . ASP A 1 170 ? 10.361 -27.079 -0.830 1.00 83.50 170 ASP A C 1
ATOM 1376 O O . ASP A 1 170 ? 10.829 -28.219 -0.751 1.00 83.50 170 ASP A O 1
ATOM 1380 N N . ARG A 1 171 ? 9.457 -26.763 -1.771 1.00 84.62 171 ARG A N 1
ATOM 1381 C CA . ARG A 1 171 ? 9.009 -27.710 -2.811 1.00 84.62 171 ARG A CA 1
ATOM 1382 C C . ARG A 1 171 ? 10.148 -28.174 -3.719 1.00 84.62 171 ARG A C 1
ATOM 1384 O O . ARG A 1 171 ? 10.239 -29.359 -4.034 1.00 84.62 171 ARG A O 1
ATOM 1391 N N . TRP A 1 172 ? 11.036 -27.271 -4.125 1.00 82.31 172 TRP A N 1
ATOM 1392 C CA . TRP A 1 172 ? 12.181 -27.619 -4.965 1.00 82.31 172 TRP A CA 1
ATOM 1393 C C . TRP A 1 172 ? 13.146 -28.561 -4.238 1.00 82.31 172 TRP A C 1
ATOM 1395 O O . TRP A 1 172 ? 13.501 -29.606 -4.779 1.00 82.31 172 TRP A O 1
ATOM 1405 N N . LEU A 1 173 ? 13.507 -28.261 -2.987 1.00 83.88 173 LEU A N 1
ATOM 1406 C CA . LEU A 1 173 ? 14.391 -29.104 -2.175 1.00 83.88 173 LEU A CA 1
ATOM 1407 C C . LEU A 1 173 ? 13.793 -30.493 -1.931 1.00 83.88 173 LEU A C 1
ATOM 1409 O O . LEU A 1 173 ? 14.487 -31.497 -2.073 1.00 83.88 173 LEU A O 1
ATOM 1413 N N . THR A 1 174 ? 12.499 -30.564 -1.615 1.00 85.38 174 THR A N 1
ATOM 1414 C CA . THR A 1 174 ? 11.807 -31.844 -1.384 1.00 85.38 174 THR A CA 1
ATOM 1415 C C . THR A 1 174 ? 11.680 -32.685 -2.654 1.00 85.38 174 THR A C 1
ATOM 1417 O O . THR A 1 174 ? 11.798 -33.906 -2.586 1.00 85.38 174 THR A O 1
ATOM 1420 N N . THR A 1 175 ? 11.502 -32.059 -3.820 1.00 79.56 175 THR A N 1
ATOM 1421 C CA . THR A 1 175 ? 11.410 -32.773 -5.106 1.00 79.56 175 THR A CA 1
ATOM 1422 C C . THR A 1 175 ? 12.786 -33.200 -5.623 1.00 79.56 175 THR A C 1
ATOM 1424 O O . THR A 1 175 ? 12.931 -34.289 -6.174 1.00 79.56 175 THR A O 1
ATOM 1427 N N . THR A 1 176 ? 13.817 -32.378 -5.416 1.00 63.72 176 THR A N 1
ATOM 1428 C CA . THR A 1 176 ? 15.185 -32.651 -5.891 1.00 63.72 176 THR A CA 1
ATOM 1429 C C . THR A 1 176 ? 15.883 -33.708 -5.033 1.00 63.72 176 THR A C 1
ATOM 1431 O O . THR A 1 176 ? 16.575 -34.565 -5.573 1.00 63.72 176 THR A O 1
ATOM 1434 N N . ASN A 1 177 ? 15.628 -33.738 -3.718 1.00 58.50 177 ASN A N 1
ATOM 1435 C CA . ASN A 1 177 ? 16.125 -34.796 -2.828 1.00 58.50 177 ASN A CA 1
ATOM 1436 C C . ASN A 1 177 ? 15.473 -36.170 -3.061 1.00 58.50 177 ASN A C 1
ATOM 1438 O O . ASN A 1 177 ? 15.988 -37.158 -2.560 1.00 58.50 177 ASN A O 1
ATOM 1442 N N . ARG A 1 178 ? 14.371 -36.260 -3.819 1.00 51.44 178 ARG A N 1
ATOM 1443 C CA . ARG A 1 178 ? 13.799 -37.546 -4.267 1.00 51.44 178 ARG A CA 1
ATOM 1444 C C . ARG A 1 178 ? 14.469 -38.106 -5.528 1.00 51.44 178 ARG A C 1
ATOM 1446 O O . ARG A 1 178 ? 14.160 -39.224 -5.919 1.00 51.44 178 ARG A O 1
ATOM 1453 N N . LYS A 1 179 ? 15.325 -37.321 -6.194 1.00 49.72 179 LYS A N 1
ATOM 1454 C CA . LYS A 1 179 ? 16.057 -37.713 -7.413 1.00 49.72 179 LYS A CA 1
ATOM 1455 C C . LYS A 1 179 ? 17.532 -38.065 -7.148 1.00 49.72 179 LYS A C 1
ATOM 1457 O O . LYS A 1 179 ? 18.292 -38.192 -8.105 1.00 49.72 179 LYS A O 1
ATOM 1462 N N . LYS A 1 180 ? 17.935 -38.183 -5.882 1.00 43.41 180 LYS A N 1
ATOM 1463 C CA . LYS A 1 180 ? 19.226 -38.726 -5.437 1.00 43.41 180 LYS A CA 1
ATOM 1464 C C . LYS A 1 180 ? 18.971 -39.995 -4.643 1.00 43.41 180 LYS A C 1
ATOM 1466 O O . LYS A 1 180 ? 19.841 -40.882 -4.715 1.00 43.41 180 LYS A O 1
#

InterPro domains:
  IPR005299 SAM dependent carboxyl methyltransferase [PF03492] (53-139)
  IPR005299 SAM dependent carboxyl methyltransferase [PTHR31009] (45-142)
  IPR029063 S-adenosyl-L-methionine-dependent methyltransferase superfamily [G3DSA:3.40.50.150] (2-152)
  IPR029063 S-adenosyl-L-methionine-dependent methyltransferase superfamily [SSF53335] (6-147)

Foldseek 3Di:
DCCVVPNPPDDDDDDDDDDPPDDVVQVVCVVVVHDDDDDDDDAAADDDDPDPVLVVLLVVVLVVLLVVLLVVLVVADVVGDDDDDFAADDPAVPDLVPDRPNVVRLVVLVVCCVVVVDDPCCNVPDHDSDDHHHQCSNCVQVPDCPHPNVVSVDDDPDDDDDDDHDPVSVVVVVVVVVVD

Mean predicted aligned error: 7.75 Å

Organism: Ridgeia piscesae (NCBI:txid27915)

Sequence (180 aa):
WIQKTYGEDQQVHIIYEDRPTNDFNYLFRLVEGVPAVTSTEVFNVHFAEGSRELLLFMAQSARDWETFLLHRSKELVPGGCLLVVTLARSTCPGNTGAWCRYRAMTDIWRDMMHEKFISEEEYIATTEHSYWHTAEDLAAPFSDKSSRVTKSGLQQVALGTRTSKCGWRDRWLTTTNRKK